Protein AF-A0A7Y5FTF5-F1 (afdb_monomer)

Sequence (244 aa):
MMNSTPVPLTRNENLDSLIDLDADGFPDVAELQDEQDRRNFRRWFVSIAESQLYKEDPAWRTDDHDCAGLIRFAYREALKKHDTDWLRRKPFLLDAAIPDVRKYNYPKVPLLKTKIFRTREGQFRETDLADTTFAVTAMAAKMRSYNTVFLGKTLENVQPGDLLFYLNAGDVNMPQHSMIFLGDQRRPASYEDAVIYHTGPREAEPGVLKKVRLLDLLQHPDDRWHPAPENQYFLGFYRWKILD

Mean predicted aligned error: 5.89 Å

Nearest PDB structures (foldseek):
  7bk8-assembly1_A  TM=8.631E-01  e=2.011E-12  Pseudomonas aeruginosa PAO1
  9g6k-assembly1_Lp  TM=3.197E-01  e=1.300E-01  Toxoplasma gondii
  6sj6-assembly1_S  TM=3.689E-01  e=6.271E-01  Staphylococcus aureus subsp. aureus NCTC 8325
  2eko-assembly1_A  TM=3.396E-01  e=8.897E-01  Homo sapiens
  3ja1-assembly1_LR  TM=3.412E-01  e=2.133E+00  Escherichia coli

Radius of gyration: 18.79 Å; Cα contacts (8 Å, |Δi|>4): 455; chains: 1; bounding box: 50×49×51 Å

Foldseek 3Di:
DDDDDPDPDDPVVVVLQQDDPVWLADRLLLFQPDPLLLVLLLVQLLQQLVLVQVPNQPPQDLVLLFFCSSVLVSNQRSQADLDPVNVVSRVSGPDSPRDHRDSHGPCPRRLCRQQSFAQDDTGGDPVCSVDVRTHNDDAPVSCQPRFWDAPALDQQPDDFQKKWKFQPCVDPVRRMGMWTWNDDRVDGDDQQTKIWTWNDDDDPRRTDIDIDGLVVQCVDPPNSSNSGNPRPRTPHIIGGPSSD

pLDDT: mean 90.45, std 13.34, range [36.06, 98.75]

Secondary structure (DSSP, 8-state):
----PPPPPPHHHHHHTT--SS-SSS-GGGS--SHHHHHHHHHHHHHHHHHTTTS--TTS-GGG-SHHHHHHHHHHHHTS---HHHHHT-TT-S-S-PPPPSS--TT-BTTTBT--EE-S-S---GGGGTSSSEES---HHHHHHHTEEEEESSSTT--TT-EEEEE-TT-SS--EEEEEE---TTS---TTSEEEEE---BTTB---EEEEEHHHHHT-SSGGG---TT-SSEEEEEEEGGG-

Solvent-accessible surface area (backbone atoms only — not comparable to full-atom values): 13525 Å² total; per-residue (Å²): 134,86,82,81,72,82,79,76,80,53,81,64,67,60,56,68,49,61,38,38,90,83,52,72,37,53,34,56,65,58,32,36,79,48,70,66,32,35,52,27,32,32,52,36,25,37,31,53,46,60,20,38,77,80,52,72,54,88,82,57,51,75,94,39,47,36,25,37,21,56,54,56,46,17,55,52,58,28,32,28,75,78,46,75,75,51,49,70,75,43,87,57,56,75,64,85,83,69,60,65,38,73,95,50,38,51,62,57,34,54,93,43,33,61,28,78,27,36,64,56,85,62,58,51,51,81,67,40,74,77,50,75,40,36,25,76,64,61,52,43,63,33,36,59,71,38,41,31,45,82,63,45,45,61,53,89,78,52,52,40,50,24,31,38,38,28,60,28,87,91,32,90,91,51,47,37,44,36,34,37,31,55,42,57,90,90,52,83,52,56,53,83,29,33,34,40,34,34,73,21,58,50,98,95,41,71,49,51,76,46,76,48,35,45,49,57,33,58,64,38,93,58,61,64,59,18,78,38,72,87,31,83,29,29,72,24,34,31,36,54,49,50,60,93

Structure (mmCIF, N/CA/C/O backbone):
data_AF-A0A7Y5FTF5-F1
#
_entry.id   AF-A0A7Y5FTF5-F1
#
loop_
_atom_site.group_PDB
_atom_site.id
_atom_site.type_symbol
_atom_site.label_atom_id
_atom_site.label_alt_id
_atom_site.label_comp_id
_atom_site.label_asym_id
_atom_site.label_entity_id
_atom_site.label_seq_id
_atom_site.pdbx_PDB_ins_code
_atom_site.Cartn_x
_atom_site.Cartn_y
_atom_site.Cartn_z
_atom_site.occupancy
_atom_site.B_iso_or_equiv
_atom_site.auth_seq_id
_atom_site.auth_comp_id
_atom_site.auth_asym_id
_atom_site.auth_atom_id
_atom_site.pdbx_PDB_model_num
ATOM 1 N N . MET A 1 1 ? -25.541 27.950 30.775 1.00 40.88 1 MET A N 1
ATOM 2 C CA . MET 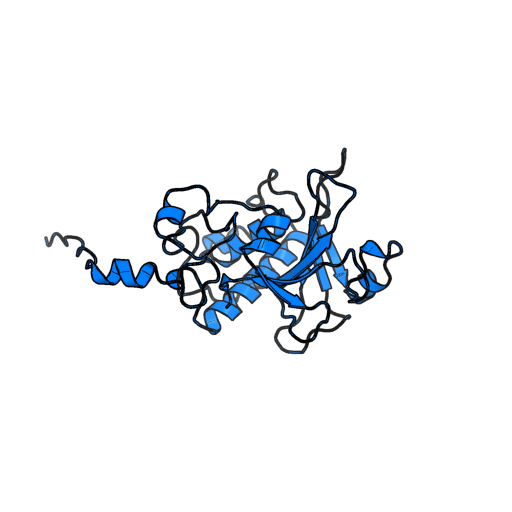A 1 1 ? -24.506 27.425 29.862 1.00 40.88 1 MET A CA 1
ATOM 3 C C . MET A 1 1 ? -24.274 25.976 30.249 1.00 40.88 1 MET A C 1
ATOM 5 O O . MET A 1 1 ? -23.899 25.726 31.386 1.00 40.88 1 MET A O 1
ATOM 9 N N . MET A 1 2 ? -24.658 25.039 29.383 1.00 36.06 2 MET A N 1
ATOM 10 C CA . MET A 1 2 ? -24.565 23.602 29.649 1.00 36.06 2 MET A CA 1
ATOM 11 C C . MET A 1 2 ? -23.113 23.154 29.475 1.00 36.06 2 MET A C 1
ATOM 13 O O . MET A 1 2 ? -22.580 23.222 28.372 1.00 36.06 2 MET A O 1
ATOM 17 N N . ASN A 1 3 ? -22.490 22.702 30.561 1.00 38.03 3 ASN A N 1
ATOM 18 C CA . ASN A 1 3 ? -21.271 21.905 30.495 1.00 38.03 3 ASN A CA 1
ATOM 19 C C . ASN A 1 3 ? -21.672 20.486 30.089 1.00 38.03 3 ASN A C 1
ATOM 21 O O . ASN A 1 3 ? -22.206 19.733 30.900 1.00 38.03 3 ASN A O 1
ATOM 25 N N . SER A 1 4 ? -21.436 20.131 28.832 1.00 41.09 4 SER A N 1
ATOM 26 C CA . SER A 1 4 ? -21.495 18.749 28.366 1.00 41.09 4 SER A CA 1
ATOM 27 C C . SER A 1 4 ? -20.267 18.001 28.882 1.00 41.09 4 SER A C 1
ATOM 29 O O . SER A 1 4 ? -19.169 18.131 28.341 1.00 41.09 4 SER A O 1
ATOM 31 N N . THR A 1 5 ? -20.449 17.244 29.960 1.00 42.12 5 THR A N 1
ATOM 32 C CA . THR A 1 5 ? -19.521 16.201 30.399 1.00 42.12 5 THR A CA 1
ATOM 33 C C . THR A 1 5 ? -19.372 15.155 29.285 1.00 42.12 5 THR A C 1
ATOM 35 O O . THR A 1 5 ? -20.382 14.749 28.706 1.00 42.12 5 THR A O 1
ATOM 38 N N . PRO A 1 6 ? -18.149 14.691 28.966 1.00 45.41 6 PRO A N 1
ATOM 39 C CA . PRO A 1 6 ? -17.985 13.553 28.075 1.00 45.41 6 PRO A CA 1
ATOM 40 C C . PRO A 1 6 ? -18.624 12.325 28.727 1.00 45.41 6 PRO A C 1
ATOM 42 O O . PRO A 1 6 ? -18.307 11.990 29.869 1.00 45.41 6 PRO A O 1
ATOM 45 N N . VAL A 1 7 ? -19.536 11.673 28.007 1.00 44.47 7 VAL A N 1
ATOM 46 C CA . VAL A 1 7 ? -20.091 10.378 28.406 1.00 44.47 7 VAL A CA 1
ATOM 47 C C . VAL A 1 7 ? -18.930 9.376 28.447 1.00 44.47 7 VAL A C 1
ATOM 49 O O . VAL A 1 7 ? -18.246 9.223 27.432 1.00 44.47 7 VAL A O 1
ATOM 52 N N . PRO A 1 8 ? -18.650 8.720 29.588 1.00 45.12 8 PRO A N 1
ATOM 53 C CA . PRO A 1 8 ? -17.669 7.647 29.630 1.00 45.12 8 PRO A CA 1
ATOM 54 C C . PRO A 1 8 ? -18.183 6.501 28.758 1.00 45.12 8 PRO A C 1
ATOM 56 O O . PRO A 1 8 ? -19.284 6.005 28.997 1.00 45.12 8 PRO A O 1
ATOM 59 N N . LEU A 1 9 ? -17.396 6.095 27.759 1.00 43.88 9 LEU A N 1
ATOM 60 C CA . LEU A 1 9 ? -17.654 4.873 26.996 1.00 43.88 9 LEU A CA 1
ATOM 61 C C . LEU A 1 9 ? -17.780 3.708 27.985 1.00 43.88 9 LEU A C 1
ATOM 63 O O . LEU A 1 9 ? -16.974 3.566 28.912 1.00 43.88 9 LEU A O 1
ATOM 67 N N . THR A 1 10 ? -18.842 2.926 27.846 1.00 41.97 10 THR A N 1
ATOM 68 C CA . THR A 1 10 ? -19.161 1.862 28.800 1.00 41.97 10 THR A CA 1
ATOM 69 C C . THR A 1 10 ? -18.162 0.712 28.658 1.00 41.97 10 THR A C 1
ATOM 71 O O . THR A 1 10 ? -17.645 0.441 27.579 1.00 41.97 10 THR A O 1
ATOM 74 N N . ARG A 1 11 ? -17.869 0.003 29.756 1.00 45.69 11 ARG A N 1
ATOM 75 C CA . ARG A 1 11 ? -16.854 -1.072 29.819 1.00 45.69 11 ARG A CA 1
ATOM 76 C C . ARG A 1 11 ? -17.036 -2.181 28.761 1.00 45.69 11 ARG A C 1
ATOM 78 O O . ARG A 1 11 ? -16.056 -2.841 28.435 1.00 45.69 11 ARG A O 1
ATOM 85 N N . ASN A 1 12 ? -18.246 -2.352 28.221 1.00 49.22 12 ASN A N 1
ATOM 86 C CA . ASN A 1 12 ? -18.552 -3.311 27.154 1.00 49.22 12 ASN A CA 1
ATOM 87 C C . ASN A 1 12 ? -18.096 -2.838 25.764 1.00 49.22 12 ASN A C 1
ATOM 89 O O . ASN A 1 12 ? -17.557 -3.643 25.016 1.00 49.22 12 ASN A O 1
ATOM 93 N N . GLU A 1 13 ? -18.197 -1.541 25.449 1.00 49.62 13 GLU A N 1
ATOM 94 C CA . GLU A 1 13 ? -17.715 -0.983 24.168 1.00 49.62 13 GLU A CA 1
ATOM 95 C C . GLU A 1 13 ? -16.190 -1.120 24.021 1.00 49.62 13 GLU A C 1
ATOM 97 O O . GLU A 1 13 ? -15.660 -1.165 22.914 1.00 49.62 13 GLU A O 1
ATOM 102 N N . ASN A 1 14 ? -15.477 -1.216 25.148 1.00 58.41 14 ASN A N 1
ATOM 103 C CA . ASN A 1 14 ? -14.030 -1.402 25.175 1.00 58.41 14 ASN A CA 1
ATOM 104 C C . ASN A 1 14 ? -13.621 -2.859 24.881 1.00 58.41 14 ASN A C 1
ATOM 106 O O . ASN A 1 14 ? -12.589 -3.065 24.251 1.00 58.41 14 ASN A O 1
ATOM 110 N N . LEU A 1 15 ? -14.412 -3.865 25.290 1.00 60.28 15 LEU A N 1
ATOM 111 C CA . LEU A 1 15 ? -14.088 -5.275 25.022 1.00 60.28 15 LEU A CA 1
ATOM 112 C C . LEU A 1 15 ? -14.350 -5.661 23.565 1.00 60.28 15 LEU A C 1
ATOM 114 O O . LEU A 1 15 ? -13.501 -6.317 22.968 1.00 60.28 15 LEU A O 1
ATOM 118 N N . ASP A 1 16 ? -15.464 -5.208 22.984 1.00 71.62 16 ASP A N 1
ATOM 119 C CA . ASP A 1 16 ? -15.793 -5.500 21.581 1.00 71.62 16 ASP A CA 1
ATOM 120 C C . ASP A 1 16 ? -14.754 -4.900 20.621 1.00 71.62 16 ASP A C 1
ATOM 122 O O . ASP A 1 16 ? -14.517 -5.420 19.535 1.00 71.62 16 ASP A O 1
ATOM 126 N N . SER A 1 17 ? -14.073 -3.830 21.045 1.00 79.69 17 SER A N 1
ATOM 127 C CA . SER A 1 17 ? -12.997 -3.228 20.260 1.00 79.69 17 SER A CA 1
ATOM 128 C C . SER A 1 17 ? -11.719 -4.069 20.195 1.00 79.69 17 SER A C 1
ATOM 130 O O . SER A 1 17 ? -10.916 -3.869 19.291 1.00 79.69 17 SER A O 1
ATOM 132 N N . LEU A 1 18 ? -11.523 -5.007 21.126 1.00 89.62 18 LEU A N 1
ATOM 133 C CA . LEU A 1 18 ? -10.325 -5.850 21.203 1.00 89.62 18 LEU A CA 1
ATOM 134 C C . LEU A 1 18 ? -10.464 -7.172 20.433 1.00 89.62 18 LEU A C 1
ATOM 136 O O . LEU A 1 18 ? -9.579 -8.020 20.531 1.00 89.62 18 LEU A O 1
ATOM 140 N N . ILE A 1 19 ? -11.576 -7.369 19.727 1.00 93.06 19 ILE A N 1
ATOM 141 C CA . ILE A 1 19 ? -11.853 -8.591 18.976 1.00 93.06 19 ILE A CA 1
ATOM 142 C C . ILE A 1 19 ? -10.959 -8.662 17.726 1.00 93.06 19 ILE A C 1
ATOM 144 O O . ILE A 1 19 ? -10.773 -7.657 17.048 1.00 93.06 19 ILE A O 1
ATOM 148 N N . ASP A 1 20 ? -10.439 -9.862 17.468 1.00 94.00 20 ASP A N 1
ATOM 149 C CA . ASP A 1 20 ? -9.717 -10.318 16.270 1.00 94.00 20 ASP A CA 1
ATOM 150 C C . ASP A 1 20 ? -10.381 -11.650 15.873 1.00 94.00 20 ASP A C 1
ATOM 152 O O . ASP A 1 20 ? -10.072 -12.702 16.448 1.00 94.00 20 ASP A O 1
ATOM 156 N N . LEU A 1 21 ? -11.441 -11.582 15.055 1.00 92.88 21 LEU A N 1
ATOM 157 C CA . LEU A 1 21 ? -12.323 -12.730 14.787 1.00 92.88 21 LEU A CA 1
ATOM 158 C C . LEU A 1 21 ? -11.661 -13.790 13.908 1.00 92.88 21 LEU A C 1
ATOM 160 O O . LEU A 1 21 ? -11.937 -14.983 14.078 1.00 92.88 21 LEU A O 1
ATOM 164 N N . ASP A 1 22 ? -10.837 -13.368 12.957 1.00 93.44 22 ASP A N 1
ATOM 165 C CA . ASP A 1 22 ? -10.175 -14.244 11.993 1.00 93.44 22 ASP A CA 1
ATOM 166 C C . ASP A 1 22 ? -8.751 -14.642 12.418 1.00 93.44 22 ASP A C 1
ATOM 168 O O . ASP A 1 22 ? -8.114 -15.471 11.757 1.00 93.44 22 ASP A O 1
ATOM 172 N N . ALA A 1 23 ? -8.311 -14.162 13.587 1.00 94.69 23 ALA A N 1
ATOM 173 C CA . ALA A 1 23 ? -7.031 -14.467 14.206 1.00 94.69 23 ALA A CA 1
ATOM 174 C C . ALA A 1 23 ? -5.829 -14.017 13.360 1.00 94.69 23 ALA A C 1
ATOM 176 O O . ALA A 1 23 ? -4.750 -14.627 13.434 1.00 94.69 23 ALA A O 1
ATOM 177 N N . ASP A 1 24 ? -5.993 -12.965 12.561 1.00 94.19 24 ASP A N 1
ATOM 178 C CA . ASP A 1 24 ? -4.963 -12.484 11.655 1.00 94.19 24 ASP A CA 1
ATOM 179 C C . ASP A 1 24 ? -3.914 -11.589 12.354 1.00 94.19 24 ASP A C 1
ATOM 181 O O . ASP A 1 24 ? -2.836 -11.326 11.802 1.00 94.19 24 ASP A O 1
ATOM 185 N N . GLY A 1 25 ? -4.162 -11.183 13.601 1.00 96.19 25 GLY A N 1
ATOM 186 C CA . GLY A 1 25 ? -3.264 -10.337 14.378 1.00 96.19 25 GLY A CA 1
ATOM 187 C C . GLY A 1 25 ? -3.598 -8.845 14.354 1.00 96.19 25 GLY A C 1
ATOM 188 O O . GLY A 1 25 ? -2.845 -8.067 14.961 1.00 96.19 25 GLY A O 1
ATOM 189 N N . PHE A 1 26 ? -4.679 -8.428 13.701 1.00 96.56 26 PHE A N 1
ATOM 190 C CA . PHE A 1 26 ? -5.264 -7.097 13.792 1.00 96.56 26 PHE A CA 1
ATOM 191 C C . PHE A 1 26 ? -6.588 -7.151 14.560 1.00 96.56 26 PHE A C 1
ATOM 193 O O . PHE A 1 26 ? -7.320 -8.125 14.487 1.00 96.56 26 PHE A O 1
ATOM 200 N N . PRO A 1 27 ? -6.913 -6.113 15.347 1.00 95.69 27 PRO A N 1
ATOM 201 C CA . PRO A 1 27 ? -8.258 -6.007 15.880 1.00 95.69 27 PRO A CA 1
ATOM 202 C C . PRO A 1 27 ? -9.218 -5.580 14.758 1.00 95.69 27 PRO A C 1
ATOM 204 O O . PRO A 1 27 ? -8.946 -4.582 14.086 1.00 95.69 27 PRO A O 1
ATOM 207 N N . ASP A 1 28 ? -10.377 -6.227 14.626 1.00 95.19 28 ASP A N 1
ATOM 208 C CA . ASP A 1 28 ? -11.389 -5.988 13.577 1.00 95.19 28 ASP A CA 1
ATOM 209 C C . ASP A 1 28 ? -11.806 -4.503 13.467 1.00 95.19 28 ASP A C 1
ATOM 211 O O . ASP A 1 28 ? -12.179 -3.968 12.413 1.00 95.19 28 ASP A O 1
ATOM 215 N N . VAL A 1 29 ? -11.763 -3.764 14.582 1.00 95.31 29 VAL A N 1
ATOM 216 C CA . VAL A 1 29 ? -12.065 -2.321 14.598 1.00 95.31 29 VAL A CA 1
ATOM 217 C C . VAL A 1 29 ? -11.046 -1.486 13.820 1.00 95.31 29 VAL A C 1
ATOM 219 O O . VAL A 1 29 ? -11.382 -0.383 13.383 1.00 95.31 29 VAL A O 1
ATOM 222 N N . ALA A 1 30 ? -9.829 -1.990 13.624 1.00 95.94 30 ALA A N 1
ATOM 223 C CA . ALA A 1 30 ? -8.790 -1.374 12.811 1.00 95.94 30 ALA A CA 1
ATOM 224 C C . ALA A 1 30 ? -8.867 -1.781 11.330 1.00 95.94 30 ALA A C 1
ATOM 226 O O . ALA A 1 30 ? -8.180 -1.170 10.519 1.00 95.94 30 ALA A O 1
ATOM 227 N N . GLU A 1 31 ? -9.714 -2.727 10.939 1.00 97.00 31 GLU A N 1
ATOM 228 C CA . GLU A 1 31 ? -9.854 -3.173 9.547 1.00 97.00 31 GLU A CA 1
ATOM 229 C C . GLU A 1 31 ? -10.994 -2.458 8.826 1.00 97.00 31 GLU A C 1
ATOM 231 O O . GLU A 1 31 ? -11.905 -1.909 9.450 1.00 97.00 31 GLU A O 1
ATOM 236 N N . LEU A 1 32 ? -10.984 -2.440 7.496 1.00 97.38 32 LEU A N 1
ATOM 237 C CA . LEU A 1 32 ? -12.048 -1.833 6.702 1.00 97.38 32 LEU A CA 1
ATOM 238 C C . LEU A 1 32 ? -13.098 -2.884 6.360 1.00 97.38 32 LEU A C 1
ATOM 240 O O . LEU A 1 32 ? -13.056 -3.456 5.290 1.00 97.38 32 LEU A O 1
ATOM 244 N N . GLN A 1 33 ? -14.069 -3.115 7.239 1.00 93.31 33 GLN A N 1
ATOM 245 C CA . GLN A 1 33 ? -15.110 -4.142 7.038 1.00 93.31 33 GLN A CA 1
ATOM 246 C C . GLN A 1 33 ? -16.156 -3.775 5.969 1.00 93.31 33 GLN A C 1
ATOM 248 O O . GLN A 1 33 ? -16.857 -4.636 5.444 1.00 93.31 33 GLN A O 1
ATOM 253 N N . ASP A 1 34 ? -16.298 -2.485 5.658 1.00 96.38 34 ASP A N 1
ATOM 254 C CA . ASP A 1 34 ? -17.208 -2.019 4.617 1.00 96.38 34 ASP A CA 1
ATOM 255 C C . ASP A 1 34 ? -16.525 -2.063 3.245 1.00 96.38 34 ASP A C 1
ATOM 257 O O . ASP A 1 34 ? -15.456 -1.498 3.018 1.00 96.38 34 ASP A O 1
ATOM 261 N N . GLU A 1 35 ? -17.194 -2.707 2.300 1.00 96.44 35 GLU A N 1
ATOM 262 C CA . GLU A 1 35 ? -16.681 -2.943 0.956 1.00 96.44 35 GLU A CA 1
ATOM 263 C C . GLU A 1 35 ? -16.467 -1.639 0.150 1.00 96.44 35 GLU A C 1
ATOM 265 O O . GLU A 1 35 ? -15.576 -1.557 -0.697 1.00 96.44 35 GLU A O 1
ATOM 270 N N . GLN A 1 36 ? -17.217 -0.565 0.428 1.00 97.38 36 GLN A N 1
ATOM 271 C CA . GLN A 1 36 ? -16.943 0.739 -0.186 1.00 97.38 36 GLN A CA 1
ATOM 272 C C . GLN A 1 36 ? -15.666 1.369 0.383 1.00 97.38 36 GLN A C 1
ATOM 274 O O . GLN A 1 36 ? -14.891 1.941 -0.386 1.00 97.38 36 GLN A O 1
ATOM 279 N N . ASP A 1 37 ? -15.418 1.246 1.686 1.00 98.12 37 ASP A N 1
ATOM 280 C CA . ASP A 1 37 ? -14.181 1.711 2.316 1.00 98.12 37 ASP A CA 1
ATOM 281 C C . ASP A 1 37 ? -12.961 0.935 1.793 1.00 98.12 37 ASP A C 1
ATOM 283 O O . ASP A 1 37 ? -11.960 1.564 1.441 1.00 98.12 37 ASP A O 1
ATOM 287 N N . ARG A 1 38 ? -13.061 -0.394 1.623 1.00 98.25 38 ARG A N 1
ATOM 288 C CA . ARG A 1 38 ? -12.014 -1.218 0.979 1.00 98.25 38 ARG A CA 1
ATOM 289 C C . ARG A 1 38 ? -11.679 -0.705 -0.421 1.00 98.25 38 ARG A C 1
ATOM 291 O O . ARG A 1 38 ? -10.510 -0.488 -0.753 1.00 98.25 38 ARG A O 1
ATOM 298 N N . ARG A 1 39 ? -12.702 -0.451 -1.246 1.00 97.25 39 ARG A N 1
ATOM 299 C CA . ARG A 1 39 ? -12.518 0.109 -2.596 1.00 97.25 39 ARG A CA 1
ATOM 300 C C . ARG A 1 39 ? -11.908 1.506 -2.580 1.00 97.25 39 ARG A C 1
ATOM 302 O O . ARG A 1 39 ? -11.019 1.782 -3.386 1.00 97.25 39 ARG A O 1
ATOM 309 N N . ASN A 1 40 ? -12.370 2.383 -1.691 1.00 98.00 40 ASN A N 1
ATOM 310 C CA . ASN A 1 40 ? -11.847 3.743 -1.565 1.00 98.00 40 ASN A CA 1
ATOM 311 C C . ASN A 1 40 ? -10.372 3.723 -1.158 1.00 98.00 40 ASN A C 1
ATOM 313 O O . ASN A 1 40 ? -9.565 4.398 -1.795 1.00 98.00 40 ASN A O 1
ATOM 317 N N . PHE A 1 41 ? -10.003 2.887 -0.181 1.00 98.56 41 PHE A N 1
ATOM 318 C CA . PHE A 1 41 ? -8.611 2.689 0.212 1.00 98.56 41 PHE A CA 1
ATOM 319 C C . PHE A 1 41 ? -7.756 2.239 -0.972 1.00 98.56 41 PHE A C 1
ATOM 321 O O . PHE A 1 41 ? -6.737 2.863 -1.248 1.00 98.56 41 PHE A O 1
ATOM 328 N N . ARG A 1 42 ? -8.175 1.206 -1.719 1.00 98.44 42 ARG A N 1
ATOM 329 C CA . ARG A 1 42 ? -7.416 0.710 -2.882 1.00 98.44 42 ARG A CA 1
ATOM 330 C C . ARG A 1 42 ? -7.204 1.788 -3.938 1.00 98.44 42 ARG A C 1
ATOM 332 O O . ARG A 1 42 ? -6.089 1.950 -4.431 1.00 98.44 42 ARG A O 1
ATOM 339 N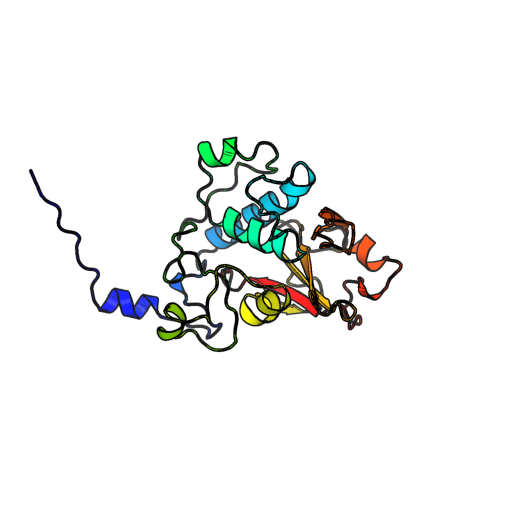 N . ARG A 1 43 ? -8.263 2.530 -4.278 1.00 97.81 43 ARG A N 1
ATOM 340 C CA . ARG A 1 43 ? -8.197 3.624 -5.257 1.00 97.81 4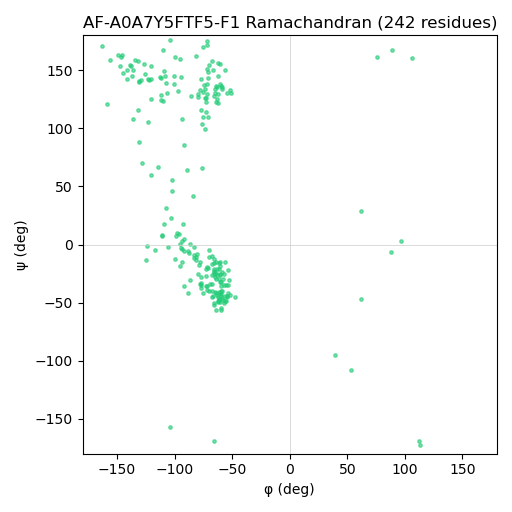3 ARG A CA 1
ATOM 341 C C . ARG A 1 43 ? -7.235 4.713 -4.800 1.00 97.81 43 ARG A C 1
ATOM 343 O O . ARG A 1 43 ? -6.389 5.127 -5.588 1.00 97.81 43 ARG A O 1
ATOM 350 N N . TRP A 1 44 ? -7.335 5.139 -3.541 1.00 98.25 44 TRP A N 1
ATOM 351 C CA . TRP A 1 44 ? -6.427 6.134 -2.982 1.00 98.25 44 TRP A CA 1
ATOM 352 C C . TRP A 1 44 ? -4.986 5.635 -2.962 1.00 98.25 44 TRP A C 1
ATOM 354 O O . TRP A 1 44 ? -4.096 6.325 -3.448 1.00 98.25 44 TRP A O 1
ATOM 364 N N . PHE A 1 45 ? -4.763 4.418 -2.470 1.00 98.50 45 PHE A N 1
ATOM 365 C CA . PHE A 1 45 ? -3.449 3.792 -2.371 1.00 98.50 45 PHE A CA 1
ATOM 366 C C . PHE A 1 45 ? -2.732 3.744 -3.727 1.00 98.50 45 PHE A C 1
ATOM 368 O O . PHE A 1 45 ? -1.592 4.191 -3.838 1.00 98.50 45 PHE A O 1
ATOM 375 N N . VAL A 1 46 ? -3.425 3.281 -4.771 1.00 98.00 46 VAL A N 1
ATOM 376 C CA . VAL A 1 46 ? -2.914 3.218 -6.148 1.00 98.00 46 VAL A CA 1
ATOM 377 C C . VAL A 1 46 ? -2.680 4.619 -6.722 1.00 98.00 46 VAL A C 1
ATOM 379 O O . VAL A 1 46 ? -1.581 4.900 -7.196 1.00 98.00 46 VAL A O 1
ATOM 382 N N . SER A 1 47 ? -3.674 5.513 -6.630 1.00 97.31 47 SER A N 1
ATOM 383 C CA . SER A 1 47 ? -3.590 6.887 -7.155 1.00 97.31 47 SER A CA 1
ATOM 384 C C . SER A 1 47 ? -2.417 7.653 -6.537 1.00 97.31 47 SER A C 1
ATOM 386 O O . SER A 1 47 ? -1.606 8.242 -7.250 1.00 97.31 47 SER A O 1
ATOM 388 N N . ILE A 1 48 ? -2.267 7.594 -5.211 1.00 97.12 48 ILE A N 1
ATOM 389 C CA . ILE A 1 48 ? -1.202 8.284 -4.474 1.00 97.12 48 ILE A CA 1
ATOM 390 C C . ILE A 1 48 ? 0.171 7.714 -4.820 1.00 97.12 48 ILE A C 1
ATOM 392 O O . ILE A 1 48 ? 1.093 8.499 -5.047 1.00 97.12 48 ILE A O 1
ATOM 396 N N . ALA A 1 49 ? 0.310 6.385 -4.874 1.00 96.75 49 ALA A N 1
ATOM 397 C CA . ALA A 1 49 ? 1.568 5.742 -5.238 1.00 96.75 49 ALA A CA 1
ATOM 398 C C . ALA A 1 49 ? 2.006 6.139 -6.653 1.00 96.75 49 ALA A C 1
ATOM 400 O O . ALA A 1 49 ? 3.135 6.583 -6.848 1.00 96.75 49 ALA A O 1
ATOM 401 N N . GLU A 1 50 ? 1.106 6.040 -7.632 1.00 96.69 50 GLU A N 1
ATOM 402 C CA . GLU A 1 50 ? 1.420 6.354 -9.025 1.00 96.69 50 GLU A CA 1
ATOM 403 C C . GLU A 1 50 ? 1.709 7.845 -9.245 1.00 96.69 50 GLU A C 1
ATOM 405 O O . GLU A 1 50 ? 2.610 8.196 -10.008 1.00 96.69 50 GLU A O 1
ATOM 410 N N . SER A 1 51 ? 1.030 8.727 -8.505 1.00 96.06 51 SER A N 1
ATOM 411 C CA . SER A 1 51 ? 1.258 10.177 -8.566 1.00 96.06 51 SER A CA 1
ATOM 412 C C . SER A 1 51 ? 2.703 10.577 -8.226 1.00 96.06 51 SER A C 1
ATOM 414 O O . SER A 1 51 ? 3.180 11.614 -8.691 1.00 96.06 51 SER A O 1
ATOM 416 N N . GLN A 1 52 ? 3.433 9.740 -7.475 1.00 93.69 52 GLN A N 1
ATOM 417 C CA . GLN A 1 52 ? 4.828 10.013 -7.119 1.00 93.69 52 GLN A CA 1
ATOM 418 C C . GLN A 1 52 ? 5.772 10.005 -8.333 1.00 93.69 52 GLN A C 1
ATOM 420 O O . GLN A 1 52 ? 6.820 10.641 -8.280 1.00 93.69 52 GLN A O 1
ATOM 425 N N . LEU A 1 53 ? 5.398 9.362 -9.451 1.00 92.88 53 LEU A N 1
ATOM 426 C CA . LEU A 1 53 ? 6.190 9.373 -10.693 1.00 92.88 53 LEU A CA 1
ATOM 427 C C . LEU A 1 53 ? 6.312 10.766 -11.314 1.00 92.88 53 LEU A C 1
ATOM 429 O O . LEU A 1 53 ? 7.281 11.047 -12.016 1.00 92.88 53 LEU A O 1
ATOM 433 N N . TYR A 1 54 ? 5.308 11.617 -11.108 1.00 90.94 54 TYR A N 1
ATOM 434 C CA . TYR A 1 54 ? 5.253 12.943 -11.720 1.00 90.94 54 TYR A CA 1
ATOM 435 C C . TYR A 1 54 ? 5.964 13.976 -10.858 1.00 90.94 54 TYR A C 1
ATOM 437 O O . TYR A 1 54 ? 6.680 14.838 -11.367 1.00 90.94 54 TYR A O 1
ATOM 445 N N . LYS A 1 55 ? 5.752 13.888 -9.544 1.00 89.44 55 LYS A N 1
ATOM 446 C CA . LYS A 1 55 ? 6.472 14.673 -8.553 1.00 89.44 55 LYS A CA 1
ATOM 447 C C . LYS A 1 55 ? 6.385 13.984 -7.204 1.00 89.44 55 LYS A C 1
ATOM 449 O O . LYS A 1 55 ? 5.289 13.831 -6.667 1.00 89.44 55 LYS A O 1
ATOM 454 N N . GLU A 1 56 ? 7.544 13.648 -6.651 1.00 87.75 56 GLU A N 1
ATOM 455 C CA . GLU A 1 56 ? 7.629 13.130 -5.292 1.00 87.75 56 GLU A CA 1
ATOM 456 C C . GLU A 1 56 ? 7.057 14.137 -4.298 1.00 87.75 56 GLU A C 1
ATOM 458 O O . GLU A 1 56 ? 7.315 15.349 -4.343 1.00 87.75 56 GLU A O 1
ATOM 463 N N . ASP A 1 57 ? 6.241 13.613 -3.398 1.00 87.62 57 ASP A N 1
ATOM 464 C CA . ASP A 1 57 ? 5.621 14.391 -2.357 1.00 87.62 57 ASP A CA 1
ATOM 465 C C . ASP A 1 57 ? 6.647 14.804 -1.300 1.00 87.62 57 ASP A C 1
ATOM 467 O O . ASP A 1 57 ? 7.298 13.935 -0.724 1.00 87.62 57 ASP A O 1
ATOM 471 N N . PRO A 1 58 ? 6.741 16.092 -0.926 1.00 85.62 58 PRO A N 1
ATOM 472 C CA . PRO A 1 58 ? 7.639 16.514 0.147 1.00 85.62 58 PRO A CA 1
ATOM 473 C C . PRO A 1 58 ? 7.330 15.874 1.511 1.00 85.62 58 PRO A C 1
ATOM 475 O O . PRO A 1 58 ? 8.163 15.923 2.413 1.00 85.62 58 PRO A O 1
ATOM 478 N N . ALA A 1 59 ? 6.123 15.324 1.705 1.00 84.19 59 ALA A N 1
ATOM 479 C CA . ALA A 1 59 ? 5.769 14.584 2.912 1.00 84.19 59 ALA A CA 1
ATOM 480 C C . ALA A 1 59 ? 6.256 13.125 2.896 1.00 84.19 59 ALA A C 1
ATOM 482 O O . ALA A 1 59 ? 6.231 12.474 3.947 1.00 84.19 59 ALA A O 1
ATOM 483 N N . TRP A 1 60 ? 6.689 12.599 1.746 1.00 82.69 60 TRP A N 1
ATOM 484 C CA . TRP A 1 60 ? 7.405 11.334 1.702 1.00 82.69 60 TRP A CA 1
ATOM 485 C C . TRP A 1 60 ? 8.794 11.563 2.297 1.00 82.69 60 TRP A C 1
ATOM 487 O O . TRP A 1 60 ? 9.620 12.305 1.775 1.00 82.69 60 TRP A O 1
ATOM 497 N N . ARG A 1 61 ? 9.010 11.004 3.491 1.00 72.69 61 ARG A N 1
ATOM 498 C CA . ARG A 1 61 ? 10.255 11.193 4.232 1.00 72.69 61 ARG A CA 1
ATOM 499 C C . ARG A 1 61 ? 11.418 10.599 3.448 1.00 72.69 61 ARG A C 1
ATOM 501 O O . ARG A 1 61 ? 11.349 9.441 3.055 1.00 72.69 61 ARG A O 1
ATOM 508 N N . THR A 1 62 ? 12.524 11.330 3.382 1.00 67.62 62 THR A N 1
ATOM 509 C CA . THR A 1 62 ? 13.783 10.856 2.787 1.00 67.62 62 THR A CA 1
ATOM 510 C C . THR A 1 62 ? 14.302 9.577 3.447 1.00 67.62 62 THR A C 1
ATOM 512 O O . THR A 1 62 ? 14.809 8.695 2.764 1.00 67.62 62 THR A O 1
ATOM 515 N N . ASP A 1 63 ? 14.105 9.425 4.764 1.00 67.31 63 ASP A N 1
ATOM 516 C CA . ASP A 1 63 ? 14.463 8.201 5.507 1.00 67.31 63 ASP A CA 1
ATOM 517 C C . ASP A 1 63 ? 13.618 6.978 5.091 1.00 67.31 63 ASP A C 1
ATOM 519 O O . ASP A 1 63 ? 13.964 5.841 5.400 1.00 67.31 63 ASP A O 1
ATOM 523 N N . ASP A 1 64 ? 12.495 7.214 4.405 1.00 72.88 64 ASP A N 1
ATOM 524 C CA . ASP A 1 64 ? 11.595 6.207 3.853 1.00 72.88 64 ASP A CA 1
ATOM 525 C C . ASP A 1 64 ? 11.792 6.070 2.328 1.00 72.88 64 ASP A C 1
ATOM 527 O O . ASP A 1 64 ? 10.881 5.614 1.654 1.00 72.88 64 ASP A O 1
ATOM 531 N N . HIS A 1 65 ? 12.934 6.440 1.737 1.00 71.19 65 HIS A N 1
ATOM 532 C CA . HIS A 1 65 ? 13.209 6.217 0.302 1.00 71.19 65 HIS A CA 1
ATOM 533 C C . HIS A 1 65 ? 13.748 4.802 0.017 1.00 71.19 65 HIS A C 1
ATOM 535 O O . HIS A 1 65 ? 14.659 4.599 -0.779 1.00 71.19 65 HIS A O 1
ATOM 541 N N . ASP A 1 66 ? 13.177 3.782 0.657 1.00 79.94 66 ASP A N 1
ATOM 542 C CA . ASP A 1 66 ? 13.418 2.375 0.324 1.00 79.94 66 ASP A CA 1
ATOM 543 C C . ASP A 1 66 ? 12.228 1.777 -0.453 1.00 79.94 66 ASP A C 1
ATOM 545 O O . ASP A 1 66 ? 11.209 2.433 -0.678 1.00 79.94 66 ASP A O 1
ATOM 549 N N . CYS A 1 67 ? 12.341 0.521 -0.897 1.00 81.38 67 CYS A N 1
ATOM 550 C CA . CYS A 1 67 ? 11.270 -0.134 -1.662 1.00 81.38 67 CYS A CA 1
ATOM 551 C C . CYS A 1 67 ? 9.934 -0.238 -0.895 1.00 81.38 67 CYS A C 1
ATOM 553 O O . CYS A 1 67 ? 8.865 -0.133 -1.497 1.00 81.38 67 CYS A O 1
ATOM 555 N N . ALA A 1 68 ? 9.978 -0.386 0.433 1.00 90.69 68 ALA A N 1
ATOM 556 C CA . ALA A 1 68 ? 8.795 -0.410 1.294 1.00 90.69 68 ALA A CA 1
ATOM 557 C C . ALA A 1 68 ? 8.317 1.008 1.650 1.00 90.69 68 ALA A C 1
ATOM 559 O O . ALA A 1 68 ? 7.238 1.202 2.199 1.00 90.69 68 ALA A O 1
ATOM 560 N N . GLY A 1 69 ? 9.128 2.014 1.364 1.00 92.50 69 GLY A N 1
ATOM 561 C CA . GLY A 1 69 ? 8.911 3.424 1.592 1.00 92.50 69 GLY A CA 1
ATOM 562 C C . GLY A 1 69 ? 7.691 3.982 0.895 1.00 92.50 69 GLY A C 1
ATOM 563 O O . GLY A 1 69 ? 6.785 4.500 1.548 1.00 92.50 69 GLY A O 1
ATOM 564 N N . LEU A 1 70 ? 7.641 3.775 -0.422 1.00 94.75 70 LEU A N 1
ATOM 565 C CA . LEU A 1 70 ? 6.502 4.144 -1.262 1.00 94.75 70 LEU A CA 1
ATOM 566 C C . LEU A 1 70 ? 5.207 3.525 -0.725 1.00 94.75 70 LEU A C 1
ATOM 568 O O . LEU A 1 70 ? 4.189 4.198 -0.595 1.00 94.75 70 LEU A O 1
ATOM 572 N N . ILE A 1 71 ? 5.275 2.245 -0.355 1.00 96.62 71 ILE A N 1
ATOM 573 C CA . ILE A 1 71 ? 4.156 1.478 0.193 1.00 96.62 71 ILE A CA 1
ATOM 574 C C . ILE A 1 71 ? 3.682 2.092 1.515 1.00 96.62 71 ILE A C 1
ATOM 576 O O . ILE A 1 71 ? 2.495 2.365 1.683 1.00 96.62 71 ILE A O 1
ATOM 580 N N . ARG A 1 72 ? 4.602 2.370 2.446 1.00 96.44 72 ARG A N 1
ATOM 581 C CA . ARG A 1 72 ? 4.293 3.015 3.733 1.00 96.44 72 ARG A CA 1
ATOM 582 C C . ARG A 1 72 ? 3.672 4.391 3.553 1.00 96.44 72 ARG A C 1
ATOM 584 O O . ARG A 1 72 ? 2.752 4.747 4.290 1.00 96.44 72 ARG A O 1
ATOM 591 N N . PHE A 1 73 ? 4.206 5.178 2.625 1.00 95.88 73 PHE A N 1
ATOM 592 C CA . PHE A 1 73 ? 3.706 6.507 2.314 1.00 95.88 73 PHE A CA 1
ATOM 593 C C . PHE A 1 73 ? 2.281 6.430 1.760 1.00 95.88 73 PHE A C 1
ATOM 595 O O . PHE A 1 73 ? 1.364 6.975 2.374 1.00 95.88 73 PHE A O 1
ATOM 602 N N . ALA A 1 74 ? 2.076 5.670 0.682 1.00 97.12 74 ALA A N 1
ATOM 603 C CA . ALA A 1 74 ? 0.775 5.520 0.044 1.00 97.12 74 ALA A CA 1
ATOM 604 C C . ALA A 1 74 ? -0.279 4.945 1.004 1.00 97.12 74 ALA A C 1
ATOM 606 O O . ALA A 1 74 ? -1.401 5.438 1.026 1.00 97.12 74 ALA A O 1
ATOM 607 N N . TYR A 1 75 ? 0.079 3.971 1.850 1.00 98.25 75 TYR A N 1
ATOM 608 C CA . TYR A 1 75 ? -0.839 3.377 2.832 1.00 98.25 75 TYR A CA 1
ATOM 609 C C . TYR A 1 75 ? -1.342 4.417 3.839 1.00 98.25 75 TYR A C 1
ATOM 611 O O . TYR A 1 75 ? -2.538 4.512 4.108 1.00 98.25 75 TYR A O 1
ATOM 619 N N . ARG A 1 76 ? -0.430 5.221 4.406 1.00 97.56 76 ARG A N 1
ATOM 620 C CA . ARG A 1 76 ? -0.797 6.250 5.390 1.00 97.56 76 ARG A CA 1
ATOM 621 C C . ARG A 1 76 ? -1.610 7.364 4.756 1.00 97.56 76 ARG A C 1
ATOM 623 O O . ARG A 1 76 ? -2.588 7.795 5.358 1.00 97.56 76 ARG A O 1
ATOM 630 N N . GLU A 1 77 ? -1.193 7.843 3.586 1.00 97.38 77 GLU A N 1
ATOM 631 C CA . GLU A 1 77 ? -1.907 8.908 2.888 1.00 97.38 77 GLU A CA 1
ATOM 632 C C . GLU A 1 77 ? -3.302 8.448 2.459 1.00 97.38 77 GLU A C 1
ATOM 63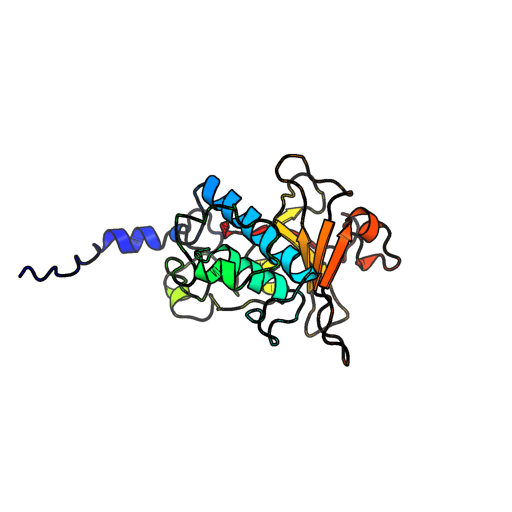4 O O . GLU A 1 77 ? -4.245 9.188 2.695 1.00 97.38 77 GLU A O 1
ATOM 639 N N . ALA A 1 78 ? -3.467 7.212 1.973 1.00 98.25 78 ALA A N 1
ATOM 640 C CA . ALA A 1 78 ? -4.769 6.678 1.563 1.00 98.25 78 ALA A CA 1
ATOM 641 C C . ALA A 1 78 ? -5.807 6.601 2.695 1.00 98.25 78 ALA A C 1
ATOM 643 O O . ALA A 1 78 ? -7.008 6.560 2.436 1.00 98.25 78 ALA A O 1
ATOM 644 N N . LEU A 1 79 ? -5.353 6.591 3.952 1.00 98.50 79 LEU A N 1
ATOM 645 C CA . LEU A 1 79 ? -6.211 6.620 5.135 1.00 98.50 79 LEU A CA 1
ATOM 646 C C . LEU A 1 79 ? -6.442 8.035 5.680 1.00 98.50 79 LEU A C 1
ATOM 648 O O . LEU A 1 79 ? -7.149 8.179 6.675 1.00 98.50 79 LEU A O 1
ATOM 652 N N . LYS A 1 80 ? -5.836 9.087 5.123 1.00 98.00 80 LYS A N 1
ATOM 653 C CA . LYS A 1 80 ? -6.069 10.461 5.595 1.00 98.00 80 LYS A CA 1
ATOM 654 C C . LYS A 1 80 ? -7.428 10.982 5.133 1.00 98.00 80 LYS A C 1
ATOM 656 O O . LYS A 1 80 ? -8.115 10.369 4.325 1.00 98.00 80 LYS A O 1
ATOM 661 N N . LYS A 1 81 ? -7.807 12.137 5.684 1.00 97.31 81 LYS A N 1
ATOM 662 C CA . LYS A 1 81 ? -8.838 12.970 5.069 1.00 97.31 81 LYS A CA 1
ATOM 663 C C . LYS A 1 81 ? -8.255 13.689 3.864 1.00 97.31 81 LYS A C 1
ATOM 665 O O . LYS A 1 81 ? -7.213 14.334 4.003 1.00 97.31 81 LYS A O 1
ATOM 670 N N . HIS A 1 82 ? -8.950 13.633 2.737 1.00 97.19 82 HIS A N 1
ATOM 671 C CA . HIS A 1 82 ? -8.524 14.271 1.492 1.00 97.19 82 HIS A CA 1
ATOM 672 C C . HIS A 1 82 ? -9.306 15.574 1.266 1.00 97.19 82 HIS A C 1
ATOM 674 O O . HIS A 1 82 ? -9.973 15.771 0.253 1.00 97.19 82 HIS A O 1
ATOM 680 N N . ASP A 1 83 ? -9.251 16.474 2.254 1.00 95.31 83 ASP A N 1
ATOM 681 C CA . ASP A 1 83 ? -9.897 17.787 2.182 1.00 95.31 83 ASP A CA 1
ATOM 682 C C . ASP A 1 83 ? -9.187 18.748 1.206 1.00 95.31 83 ASP A C 1
ATOM 684 O O . ASP A 1 83 ? -8.130 18.456 0.641 1.00 95.31 83 ASP A O 1
ATOM 688 N N . THR A 1 84 ? -9.764 19.936 1.010 1.00 94.12 84 THR A N 1
ATOM 689 C CA . THR A 1 84 ? -9.222 20.966 0.111 1.00 94.12 84 THR A CA 1
ATOM 690 C C . THR A 1 84 ? -7.774 21.348 0.438 1.00 94.12 84 THR A C 1
ATOM 692 O O . THR A 1 84 ? -6.994 21.636 -0.474 1.00 94.12 84 THR A O 1
ATOM 695 N N . ASP A 1 85 ? -7.389 21.355 1.716 1.00 94.06 85 ASP A N 1
ATOM 696 C CA . ASP A 1 85 ? -6.035 21.719 2.137 1.00 94.06 85 ASP A CA 1
ATOM 697 C C . ASP A 1 85 ? -5.040 20.583 1.896 1.00 94.06 85 ASP A C 1
ATOM 699 O O . ASP A 1 85 ? -3.867 20.844 1.606 1.00 94.06 85 ASP A O 1
ATOM 703 N N . TRP A 1 86 ? -5.475 19.328 2.018 1.00 94.94 86 TRP A N 1
ATOM 704 C CA . TRP A 1 86 ? -4.690 18.171 1.604 1.00 94.94 86 TRP A CA 1
ATOM 705 C C . TRP A 1 86 ? -4.500 18.184 0.084 1.00 94.94 86 TRP A C 1
ATOM 707 O O . TRP A 1 86 ? -3.361 18.202 -0.374 1.00 94.94 86 TRP A O 1
ATOM 717 N N . LEU A 1 87 ? -5.578 18.310 -0.697 1.00 93.81 87 LEU A N 1
ATOM 718 C CA . LEU A 1 87 ? -5.538 18.306 -2.166 1.00 93.81 87 LEU A CA 1
ATOM 719 C C . LEU A 1 87 ? -4.649 19.415 -2.742 1.00 93.81 87 LEU A C 1
ATOM 721 O O . LEU A 1 87 ? -3.866 19.170 -3.658 1.00 93.81 87 LEU A O 1
ATOM 725 N N . ARG A 1 88 ? -4.684 20.625 -2.165 1.00 92.19 88 ARG A N 1
ATOM 726 C CA . ARG A 1 88 ? -3.819 21.742 -2.591 1.00 92.19 88 ARG A CA 1
ATOM 727 C C . ARG A 1 88 ? -2.328 21.409 -2.500 1.00 92.19 88 ARG A C 1
ATOM 729 O O . ARG A 1 88 ? -1.530 21.941 -3.269 1.00 92.19 88 ARG A O 1
ATOM 736 N N . ARG A 1 89 ? -1.941 20.541 -1.562 1.00 91.38 89 ARG A N 1
ATOM 737 C CA . ARG A 1 89 ? -0.553 20.094 -1.383 1.00 91.38 89 ARG A CA 1
ATOM 738 C C . ARG A 1 89 ? -0.148 18.988 -2.363 1.00 91.38 89 ARG A C 1
ATOM 740 O O . ARG A 1 89 ? 1.037 18.685 -2.435 1.00 91.38 89 ARG A O 1
ATOM 747 N N . LYS A 1 90 ? -1.091 18.431 -3.133 1.00 91.19 90 LYS A N 1
ATOM 748 C CA . LYS A 1 90 ? -0.904 17.287 -4.041 1.00 91.19 90 LYS A CA 1
ATOM 749 C C . LYS A 1 90 ? -1.240 17.648 -5.503 1.00 91.19 90 LYS A C 1
ATOM 751 O O . LYS A 1 90 ? -2.117 17.033 -6.102 1.00 91.19 90 LYS A O 1
ATOM 756 N N . PRO A 1 91 ? -0.562 18.634 -6.122 1.00 84.88 91 PRO A N 1
ATOM 757 C CA . PRO A 1 91 ? -0.946 19.144 -7.444 1.00 84.88 91 PRO A CA 1
ATOM 758 C C . PRO A 1 91 ? -0.796 18.141 -8.602 1.00 84.88 91 PRO A C 1
ATOM 760 O O . PRO A 1 91 ? -1.306 18.404 -9.684 1.00 84.88 91 PRO A O 1
ATOM 763 N N . PHE A 1 92 ? -0.106 17.014 -8.393 1.00 89.94 92 PHE A N 1
ATOM 764 C CA . PHE A 1 92 ? 0.121 15.964 -9.399 1.00 89.94 92 PHE A CA 1
ATOM 765 C C . PHE A 1 92 ? -0.669 14.679 -9.117 1.00 89.94 92 PHE A C 1
ATOM 767 O O . PHE A 1 92 ? -0.339 13.618 -9.637 1.00 89.94 92 PHE A O 1
ATOM 774 N N . LEU A 1 93 ? -1.691 14.771 -8.266 1.00 92.81 93 LEU A N 1
ATOM 775 C CA . LEU A 1 93 ? -2.575 13.661 -7.952 1.00 92.81 93 LEU A CA 1
ATOM 776 C C . LEU A 1 93 ? -3.389 13.244 -9.184 1.00 92.81 93 LEU A C 1
ATOM 778 O O . LEU A 1 93 ? -4.048 14.079 -9.800 1.00 92.81 93 LEU A O 1
ATOM 782 N N . LEU A 1 94 ? -3.367 11.954 -9.514 1.00 90.50 94 LEU A N 1
ATOM 783 C CA . LEU A 1 94 ? -4.033 11.423 -10.708 1.00 90.50 94 LEU A CA 1
ATOM 784 C C . LEU A 1 94 ? -5.562 11.429 -10.628 1.00 90.50 94 LEU A C 1
ATOM 786 O O . LEU A 1 94 ? -6.231 11.730 -11.614 1.00 90.50 94 LEU A O 1
ATOM 790 N N . ASP A 1 95 ? -6.117 11.092 -9.465 1.00 91.06 95 ASP A N 1
ATOM 791 C CA . ASP A 1 95 ? -7.561 11.081 -9.226 1.00 91.06 95 ASP A CA 1
ATOM 792 C C . ASP A 1 95 ? -7.859 11.727 -7.871 1.00 91.06 95 ASP A C 1
ATOM 794 O O . ASP A 1 95 ? -7.557 11.165 -6.819 1.00 91.06 95 ASP A O 1
ATOM 798 N N . ALA A 1 96 ? -8.432 12.930 -7.918 1.00 90.69 96 ALA A N 1
ATOM 799 C CA . ALA A 1 96 ? -8.851 13.705 -6.752 1.00 90.69 96 ALA A CA 1
ATOM 800 C C . ALA A 1 96 ? -10.329 13.485 -6.378 1.00 90.69 96 ALA A C 1
ATOM 802 O O . ALA A 1 96 ? -10.798 14.050 -5.394 1.00 90.69 96 ALA A O 1
ATOM 803 N N . ALA A 1 97 ? -11.078 12.707 -7.168 1.00 93.50 97 ALA A N 1
ATOM 804 C CA . ALA A 1 97 ? -12.515 12.494 -6.990 1.00 93.50 97 ALA A CA 1
ATOM 805 C C . ALA A 1 97 ? -12.837 11.206 -6.211 1.00 93.50 97 ALA A C 1
ATOM 807 O O . ALA A 1 97 ? -13.992 10.775 -6.1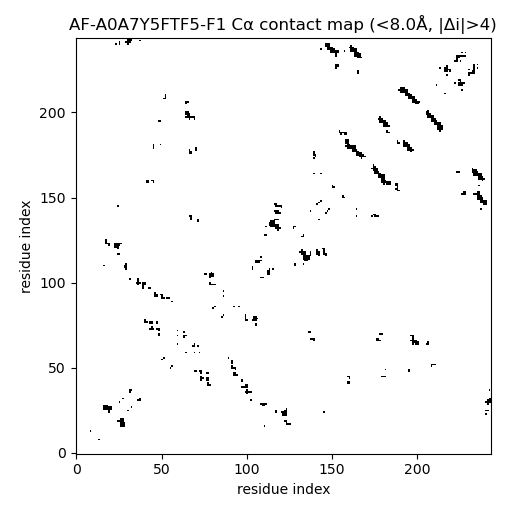50 1.00 93.50 97 ALA A O 1
ATOM 808 N N . ILE A 1 98 ? -11.823 10.556 -5.637 1.00 96.25 98 ILE A N 1
ATOM 809 C CA . ILE A 1 98 ? -11.989 9.353 -4.825 1.00 96.25 98 ILE A CA 1
ATOM 810 C C . ILE A 1 98 ? -12.604 9.765 -3.474 1.00 96.25 98 ILE A C 1
ATOM 812 O O . ILE A 1 98 ? -12.070 10.647 -2.807 1.00 96.25 98 ILE A O 1
ATOM 816 N N . PRO A 1 99 ? -13.722 9.165 -3.032 1.00 97.06 99 PRO A N 1
ATOM 817 C CA . PRO A 1 99 ? -14.244 9.434 -1.696 1.00 97.06 99 PRO A CA 1
ATOM 818 C C . PRO A 1 99 ? -13.306 8.904 -0.601 1.00 97.06 99 PRO A C 1
ATOM 820 O O . PRO A 1 99 ? -12.632 7.893 -0.791 1.00 97.06 99 PRO A O 1
ATOM 823 N N . ASP A 1 100 ? -13.289 9.552 0.563 1.00 97.31 100 ASP A N 1
ATOM 824 C CA . ASP A 1 100 ? -12.522 9.083 1.724 1.00 97.31 100 ASP A CA 1
ATOM 825 C C . ASP A 1 100 ? -12.999 7.710 2.224 1.00 97.31 100 ASP A C 1
ATOM 827 O O . ASP A 1 100 ? -14.159 7.314 2.062 1.00 97.31 100 ASP A O 1
ATOM 831 N N . VAL A 1 101 ? -12.093 7.003 2.901 1.00 97.62 101 VAL A N 1
ATOM 832 C CA . VAL A 1 101 ? -12.451 5.926 3.831 1.00 97.62 101 VAL A CA 1
ATOM 833 C C . VAL A 1 101 ? -13.273 6.524 4.979 1.00 97.62 101 VAL A C 1
ATOM 835 O O . VAL A 1 101 ? -12.876 7.531 5.573 1.00 97.62 101 VAL A O 1
ATOM 838 N N . ARG A 1 102 ? -14.433 5.928 5.282 1.00 97.00 102 ARG A N 1
ATOM 839 C CA . ARG A 1 102 ? -15.420 6.484 6.221 1.00 97.00 102 ARG A CA 1
ATOM 840 C C . ARG A 1 102 ? -15.225 6.010 7.656 1.00 97.00 102 ARG A C 1
ATOM 842 O O . ARG A 1 102 ? -15.460 6.801 8.568 1.00 97.00 102 ARG A O 1
ATOM 849 N N . LYS A 1 103 ? -14.814 4.752 7.868 1.00 96.69 103 LYS A N 1
ATOM 850 C CA . LYS A 1 103 ? -14.717 4.127 9.202 1.00 96.69 103 LYS A CA 1
ATOM 851 C C . LYS A 1 103 ? -13.827 4.931 10.153 1.00 96.69 103 LYS A C 1
ATOM 853 O O . LYS A 1 103 ? -14.188 5.149 11.307 1.00 96.69 103 LYS A O 1
ATOM 858 N N . TYR A 1 104 ? -12.679 5.394 9.667 1.00 96.88 104 TYR A N 1
ATOM 859 C CA . TYR A 1 104 ? -11.749 6.251 10.399 1.00 96.88 104 TYR A CA 1
ATOM 860 C C . TYR A 1 104 ? -10.765 6.920 9.434 1.00 96.88 104 TYR A C 1
ATOM 862 O O . TYR A 1 104 ? -10.662 6.535 8.271 1.00 96.88 104 TYR A O 1
ATOM 870 N N . ASN A 1 105 ? -9.971 7.873 9.942 1.00 97.75 105 ASN A N 1
ATOM 871 C CA . ASN A 1 105 ? -8.851 8.440 9.193 1.00 97.75 105 ASN A CA 1
ATOM 872 C C . ASN A 1 105 ? -7.553 8.457 10.017 1.00 97.75 105 ASN A C 1
ATOM 874 O O . ASN A 1 105 ? -7.556 8.792 11.206 1.00 97.75 105 ASN A O 1
ATOM 878 N N . TYR A 1 106 ? -6.422 8.147 9.381 1.00 98.00 106 TYR A N 1
ATOM 879 C CA . TYR A 1 106 ? -5.087 8.289 9.965 1.00 98.00 106 TYR A CA 1
ATOM 880 C C . TYR A 1 106 ? -4.830 9.761 10.357 1.00 98.00 106 TYR A C 1
ATOM 882 O O . TYR A 1 106 ? -5.149 10.662 9.576 1.00 98.00 106 TYR A O 1
ATOM 890 N N . PRO A 1 107 ? -4.248 10.055 11.543 1.00 97.31 107 PRO A N 1
ATOM 891 C CA . PRO A 1 107 ? -3.570 9.147 12.482 1.00 97.31 107 PRO A CA 1
ATOM 892 C C . PRO A 1 107 ? -4.452 8.562 13.601 1.00 97.31 107 PRO A C 1
ATOM 894 O O . PRO A 1 107 ? -3.931 8.119 14.624 1.00 97.31 107 PRO A O 1
ATOM 897 N N . LYS A 1 108 ? -5.781 8.594 13.464 1.00 97.38 108 LYS A N 1
ATOM 898 C CA . LYS A 1 108 ? -6.732 8.139 14.492 1.00 97.38 108 LYS A CA 1
ATOM 899 C C . LYS A 1 108 ? -7.309 6.757 14.164 1.00 97.38 108 LYS A C 1
ATOM 901 O O . LYS A 1 108 ? -8.516 6.562 14.262 1.00 97.38 108 LYS A O 1
ATOM 906 N N . VAL A 1 109 ? -6.452 5.811 13.772 1.00 97.12 109 VAL A N 1
ATOM 907 C CA . VAL A 1 109 ? -6.866 4.411 13.577 1.00 97.12 109 VAL A CA 1
ATOM 908 C C . VAL A 1 109 ? -7.292 3.827 14.934 1.00 97.12 109 VAL A C 1
ATOM 910 O O . VAL A 1 109 ? -6.542 4.004 15.905 1.00 97.12 109 VAL A O 1
ATOM 913 N N . PRO A 1 110 ? -8.468 3.181 15.048 1.00 95.56 110 PRO A N 1
ATOM 914 C CA . PRO A 1 110 ? -8.938 2.571 16.289 1.00 95.56 110 PRO A CA 1
ATOM 915 C C . PRO A 1 110 ? -7.878 1.659 16.904 1.00 95.56 110 PRO A C 1
ATOM 917 O O . PRO A 1 110 ? -7.277 0.850 16.204 1.00 95.56 110 PRO A O 1
ATOM 920 N N . LEU A 1 111 ? -7.618 1.848 18.202 1.00 95.06 111 LEU A N 1
ATOM 921 C CA . LEU A 1 111 ? -6.563 1.207 19.005 1.00 95.06 111 LEU A CA 1
ATOM 922 C C . LEU A 1 111 ? -5.112 1.491 18.564 1.00 95.06 111 LEU A C 1
ATOM 924 O O . LEU A 1 111 ? -4.282 1.864 19.395 1.00 95.06 111 LEU A O 1
ATOM 928 N N . LEU A 1 112 ? -4.806 1.392 17.271 1.00 96.38 112 LEU A N 1
ATOM 929 C CA . LEU A 1 112 ? -3.450 1.448 16.721 1.00 96.38 112 LEU A CA 1
ATOM 930 C C . LEU A 1 112 ? -2.894 2.873 16.581 1.00 96.38 112 LEU A C 1
ATOM 932 O O . LEU A 1 112 ? -1.678 3.079 16.614 1.00 96.38 112 LEU A O 1
ATOM 936 N N . LYS A 1 113 ? -3.759 3.886 16.457 1.00 96.44 113 LYS A N 1
ATOM 937 C CA . LYS A 1 113 ? -3.389 5.300 16.260 1.00 96.44 113 LYS A CA 1
ATOM 938 C C . LYS A 1 113 ? -2.430 5.465 15.069 1.00 96.44 113 LYS A C 1
ATOM 940 O O . LYS A 1 113 ? -2.838 5.326 13.920 1.00 96.44 113 LYS A O 1
ATOM 945 N N . THR A 1 114 ? -1.154 5.758 15.331 1.00 96.50 114 THR A N 1
ATOM 946 C CA . THR A 1 114 ? -0.097 5.890 14.315 1.00 96.50 114 THR A CA 1
ATOM 947 C C . THR A 1 114 ? 0.683 4.599 14.070 1.00 96.50 114 THR A C 1
ATOM 949 O O . THR A 1 114 ? 1.409 4.507 13.080 1.00 96.50 114 THR A O 1
ATOM 952 N N . LYS A 1 115 ? 0.570 3.608 14.960 1.00 97.00 115 LYS A N 1
ATOM 953 C CA . LYS A 1 115 ? 1.311 2.346 14.919 1.00 97.00 115 LYS A CA 1
ATOM 954 C C . LYS A 1 115 ? 0.546 1.299 14.101 1.00 97.00 115 LYS A C 1
ATOM 956 O O . LYS A 1 115 ? 0.083 0.300 14.625 1.00 97.00 115 LYS A O 1
ATOM 961 N N . ILE A 1 116 ? 0.367 1.559 12.814 1.00 97.19 116 ILE A N 1
ATOM 962 C CA . ILE A 1 116 ? -0.520 0.762 11.949 1.00 97.19 116 ILE A CA 1
ATOM 963 C C . ILE A 1 116 ? 0.152 -0.464 11.316 1.00 97.19 116 ILE A C 1
ATOM 965 O O . ILE A 1 116 ? -0.496 -1.168 10.554 1.00 97.19 116 ILE A O 1
ATOM 969 N N . PHE A 1 117 ? 1.436 -0.714 11.597 1.00 97.56 117 PHE A N 1
ATOM 970 C CA . PHE A 1 117 ? 2.153 -1.866 11.053 1.00 97.56 117 PHE A CA 1
ATOM 971 C C . PHE A 1 117 ? 2.489 -2.882 12.138 1.00 97.56 117 PHE A C 1
ATOM 973 O O . PHE A 1 117 ? 3.183 -2.554 13.103 1.00 97.56 117 PHE A O 1
ATOM 980 N N . ARG A 1 118 ? 2.068 -4.131 11.947 1.00 97.62 118 ARG A N 1
ATOM 981 C CA . ARG A 1 118 ? 2.439 -5.256 12.808 1.00 97.62 118 ARG A CA 1
ATOM 982 C C . ARG A 1 118 ? 3.861 -5.728 12.489 1.00 97.62 118 ARG A C 1
ATOM 984 O O . ARG A 1 118 ? 4.291 -5.723 11.334 1.00 97.62 118 ARG A O 1
ATOM 991 N N . THR A 1 119 ? 4.628 -6.118 13.506 1.00 96.69 119 THR A N 1
ATOM 992 C CA . THR A 1 119 ? 6.068 -6.415 13.366 1.00 96.69 119 THR A CA 1
ATOM 993 C C . THR A 1 119 ? 6.497 -7.803 13.831 1.00 96.69 119 THR A C 1
ATOM 995 O O . THR A 1 119 ? 7.681 -8.134 13.697 1.00 96.69 119 THR A O 1
ATOM 998 N N . ARG A 1 120 ? 5.557 -8.599 14.345 1.00 95.00 120 ARG A N 1
ATOM 999 C CA . ARG A 1 120 ? 5.746 -9.975 14.812 1.00 95.00 120 ARG A CA 1
ATOM 1000 C C . ARG A 1 120 ? 4.466 -10.790 14.603 1.00 95.00 120 ARG A C 1
ATOM 1002 O O . ARG A 1 120 ? 3.394 -10.221 14.406 1.00 95.00 120 ARG A O 1
ATOM 1009 N N . GLU A 1 121 ? 4.596 -12.106 14.654 1.00 93.75 121 GLU A N 1
ATOM 1010 C CA . GLU A 1 121 ? 3.488 -13.053 14.505 1.00 93.75 121 GLU A CA 1
ATOM 1011 C C . GLU A 1 121 ? 2.532 -13.082 15.711 1.00 93.75 121 GLU A C 1
ATOM 1013 O O . GLU A 1 121 ? 2.799 -12.489 16.759 1.00 93.75 121 GLU A O 1
ATOM 1018 N N . GLY A 1 122 ? 1.420 -13.801 15.552 1.00 92.94 122 GLY A N 1
ATOM 1019 C CA . GLY A 1 122 ? 0.438 -14.083 16.599 1.00 92.94 122 GLY A CA 1
ATOM 1020 C C . GLY A 1 122 ? -0.858 -13.285 16.462 1.00 92.94 122 GLY A C 1
ATOM 1021 O O . GLY A 1 122 ? -0.876 -12.243 15.811 1.00 92.94 122 GLY A O 1
ATOM 1022 N N . GLN A 1 123 ? -1.903 -13.794 17.117 1.00 93.62 123 GLN A N 1
ATOM 1023 C CA . GLN A 1 123 ? -3.202 -13.134 17.286 1.00 93.62 123 GLN A CA 1
ATOM 1024 C C . GLN A 1 123 ? -3.066 -11.809 18.032 1.00 93.62 123 GLN A C 1
ATOM 1026 O O . GLN A 1 123 ? -2.138 -11.631 18.832 1.00 93.62 123 GLN A O 1
ATOM 1031 N N . PHE A 1 124 ? -4.019 -10.912 17.809 1.00 95.50 124 PHE A N 1
ATOM 1032 C CA . PHE A 1 124 ? -4.103 -9.662 18.535 1.00 95.50 124 PHE A CA 1
ATOM 1033 C C . PHE A 1 124 ? -4.370 -9.915 20.022 1.00 95.50 124 PHE A C 1
ATOM 1035 O O . PHE A 1 124 ? -5.193 -10.743 20.421 1.00 95.50 124 PHE A O 1
ATOM 1042 N N . ARG A 1 125 ? -3.651 -9.181 20.870 1.00 94.31 125 ARG A N 1
ATOM 1043 C CA . ARG A 1 125 ? -3.866 -9.147 22.319 1.00 94.31 125 ARG A CA 1
ATOM 1044 C C . ARG A 1 125 ? -3.804 -7.708 22.795 1.00 94.31 125 ARG A C 1
ATOM 1046 O O . ARG A 1 125 ? -3.025 -6.920 22.274 1.00 94.31 125 ARG A O 1
ATOM 1053 N N . GLU A 1 126 ? -4.533 -7.373 23.857 1.00 92.69 126 GLU A N 1
ATOM 1054 C CA . GLU A 1 126 ? -4.509 -6.019 24.437 1.00 92.69 126 GLU A CA 1
ATOM 1055 C C . GLU A 1 126 ? -3.081 -5.547 24.783 1.00 92.69 126 GLU A C 1
ATOM 1057 O O . GLU A 1 126 ? -2.732 -4.382 24.592 1.00 92.69 126 GLU A O 1
ATOM 1062 N N . THR A 1 127 ? -2.212 -6.468 25.214 1.00 93.62 127 THR A N 1
ATOM 1063 C CA . THR A 1 127 ? -0.795 -6.191 25.499 1.00 93.62 127 THR A CA 1
ATOM 1064 C C . THR A 1 127 ? -0.011 -5.679 24.287 1.00 93.62 127 THR A C 1
ATOM 1066 O O . THR A 1 127 ? 0.961 -4.944 24.471 1.00 93.62 127 THR A O 1
ATOM 1069 N N . ASP A 1 128 ? -0.446 -5.999 23.064 1.00 94.69 128 ASP A N 1
ATOM 1070 C CA . ASP A 1 128 ? 0.191 -5.569 21.812 1.00 94.69 128 ASP A CA 1
ATOM 1071 C C . ASP A 1 128 ? 0.098 -4.045 21.615 1.00 94.69 128 ASP A C 1
ATOM 1073 O O . ASP A 1 128 ? 0.914 -3.444 20.911 1.00 94.69 128 ASP A O 1
ATOM 1077 N N . LEU A 1 129 ? -0.884 -3.392 22.253 1.00 91.56 129 LEU A N 1
ATOM 1078 C CA . LEU A 1 129 ? -1.065 -1.938 22.195 1.00 91.56 129 LEU A CA 1
ATOM 1079 C C . LEU A 1 129 ? -0.002 -1.186 23.008 1.00 91.56 129 LEU A C 1
ATOM 1081 O O . LEU A 1 129 ? 0.323 -0.030 22.706 1.00 91.56 129 LEU A O 1
ATOM 1085 N N . ALA A 1 130 ? 0.535 -1.833 24.043 1.00 88.12 130 ALA A N 1
ATOM 1086 C CA . ALA A 1 130 ? 1.505 -1.252 24.964 1.00 88.12 130 ALA A CA 1
ATOM 1087 C C . ALA A 1 130 ? 2.961 -1.573 24.592 1.00 88.12 130 ALA A C 1
ATOM 1089 O O . ALA A 1 130 ? 3.867 -0.873 25.047 1.00 88.12 130 ALA A O 1
ATOM 1090 N N . ASP A 1 131 ? 3.199 -2.593 23.765 1.00 90.44 131 ASP A N 1
ATOM 1091 C CA . ASP A 1 131 ? 4.543 -3.054 23.426 1.00 90.44 131 ASP A CA 1
ATOM 1092 C C . ASP A 1 131 ? 5.001 -2.620 22.010 1.00 90.44 131 ASP A C 1
ATOM 1094 O O . ASP A 1 131 ? 4.584 -1.582 21.474 1.00 90.44 131 ASP A O 1
ATOM 1098 N N . THR A 1 132 ? 5.966 -3.351 21.439 1.00 90.19 132 THR A N 1
ATOM 1099 C CA . THR A 1 132 ? 6.535 -3.088 20.106 1.00 90.19 132 THR A CA 1
ATOM 1100 C C . THR A 1 132 ? 5.924 -3.946 18.998 1.00 90.19 132 THR A C 1
ATOM 1102 O O . THR A 1 132 ? 6.450 -3.953 17.887 1.00 90.19 132 THR A O 1
ATOM 1105 N N . THR A 1 133 ? 4.838 -4.677 19.265 1.00 96.62 133 THR A N 1
ATOM 1106 C CA . THR A 1 133 ? 4.139 -5.506 18.271 1.00 96.62 133 THR A CA 1
ATOM 1107 C C . THR A 1 133 ? 3.646 -4.659 17.112 1.00 96.62 133 THR A C 1
ATOM 1109 O O . THR A 1 133 ? 3.909 -4.995 15.956 1.00 96.62 133 THR A O 1
ATOM 1112 N N . PHE A 1 134 ? 3.056 -3.507 17.422 1.00 97.62 134 PHE A N 1
ATOM 1113 C CA . PHE A 1 134 ? 2.691 -2.493 16.449 1.00 97.62 134 PHE A CA 1
ATOM 1114 C C . PHE A 1 134 ? 3.707 -1.350 16.409 1.00 97.62 134 PHE A C 1
ATOM 1116 O O . PHE A 1 134 ? 4.170 -0.842 17.434 1.00 97.62 134 PHE A O 1
ATOM 1123 N N . ALA A 1 135 ? 4.031 -0.902 15.201 1.00 96.44 135 ALA A N 1
ATOM 1124 C CA . ALA A 1 135 ? 4.997 0.149 14.947 1.00 96.44 135 ALA A CA 1
ATOM 1125 C C . ALA A 1 135 ? 4.476 1.155 13.923 1.00 96.44 135 ALA A C 1
ATOM 1127 O O . ALA A 1 135 ? 3.595 0.881 13.108 1.00 96.44 135 ALA A O 1
ATOM 1128 N N . VAL A 1 136 ? 5.068 2.350 13.945 1.00 94.88 136 VAL A N 1
ATOM 1129 C CA . VAL A 1 136 ? 4.790 3.382 12.938 1.00 94.88 136 VAL A CA 1
ATOM 1130 C C . VAL A 1 136 ? 5.308 2.988 11.560 1.00 94.88 136 VAL A C 1
ATOM 1132 O O . VAL A 1 136 ? 4.905 3.600 10.581 1.00 94.88 136 VAL A O 1
ATOM 1135 N N . THR A 1 137 ? 6.200 1.999 11.468 1.00 92.94 137 THR A N 1
ATOM 1136 C CA . THR A 1 137 ? 6.885 1.580 10.245 1.00 92.94 137 THR A CA 1
ATOM 1137 C C . THR A 1 137 ? 7.165 0.076 10.251 1.00 92.94 137 THR A C 1
ATOM 1139 O O . THR A 1 137 ? 7.330 -0.519 11.315 1.00 92.94 137 THR A O 1
ATOM 1142 N N . ALA A 1 138 ? 7.275 -0.521 9.066 1.00 93.00 138 ALA A N 1
ATOM 1143 C CA . ALA A 1 138 ? 7.728 -1.892 8.865 1.00 93.00 138 ALA A CA 1
ATOM 1144 C C . ALA A 1 138 ? 8.544 -1.999 7.570 1.00 93.00 138 ALA A C 1
ATOM 1146 O O . ALA A 1 138 ? 8.290 -1.287 6.605 1.00 93.00 138 ALA A O 1
ATOM 1147 N N . MET A 1 139 ? 9.526 -2.899 7.554 1.00 91.75 139 MET A N 1
ATOM 1148 C CA . MET A 1 139 ? 10.275 -3.246 6.341 1.00 91.75 139 MET A CA 1
ATOM 1149 C C . MET A 1 139 ? 9.482 -4.249 5.498 1.00 91.75 139 MET A C 1
ATOM 1151 O O . MET A 1 139 ? 8.620 -4.946 6.039 1.00 91.75 139 MET A O 1
ATOM 1155 N N . ALA A 1 140 ? 9.833 -4.395 4.216 1.00 93.81 140 ALA A N 1
ATOM 1156 C CA . ALA A 1 140 ? 9.162 -5.298 3.273 1.00 93.81 140 ALA A CA 1
ATOM 1157 C C . ALA A 1 140 ? 8.939 -6.713 3.844 1.00 93.81 140 ALA A C 1
ATOM 1159 O O . ALA A 1 140 ? 7.824 -7.224 3.801 1.00 93.81 140 ALA A O 1
ATOM 1160 N N . ALA A 1 141 ? 9.953 -7.301 4.488 1.00 94.31 141 ALA A N 1
ATOM 1161 C CA . ALA A 1 141 ? 9.836 -8.628 5.094 1.00 94.31 141 ALA A CA 1
ATOM 1162 C C . ALA A 1 141 ? 8.780 -8.709 6.209 1.00 94.31 141 ALA A C 1
ATOM 1164 O O . ALA A 1 141 ? 8.019 -9.671 6.265 1.00 94.31 141 ALA A O 1
ATOM 1165 N N . LYS A 1 142 ? 8.694 -7.691 7.076 1.00 95.31 142 LYS A N 1
ATOM 1166 C CA . LYS A 1 142 ? 7.674 -7.629 8.136 1.00 95.31 142 LYS A CA 1
ATOM 1167 C C . LYS A 1 142 ? 6.289 -7.322 7.568 1.00 95.31 142 LYS A C 1
ATOM 1169 O O . LYS A 1 142 ? 5.306 -7.870 8.058 1.00 95.31 142 LYS A O 1
ATOM 1174 N N . MET A 1 143 ? 6.204 -6.489 6.528 1.00 96.19 143 MET A N 1
ATOM 1175 C CA . MET A 1 143 ? 4.945 -6.239 5.821 1.00 96.19 143 MET A CA 1
ATOM 1176 C C . MET A 1 143 ? 4.379 -7.525 5.245 1.00 96.19 143 MET A C 1
ATOM 1178 O O . MET A 1 143 ? 3.285 -7.920 5.633 1.00 96.19 143 MET A O 1
ATOM 1182 N N . ARG A 1 144 ? 5.173 -8.213 4.419 1.00 97.50 144 ARG A N 1
ATOM 1183 C CA . ARG A 1 144 ? 4.791 -9.476 3.790 1.00 97.50 144 ARG A CA 1
ATOM 1184 C C . ARG A 1 144 ? 4.352 -10.518 4.817 1.00 97.50 144 ARG A C 1
ATOM 1186 O O . ARG A 1 144 ? 3.350 -11.193 4.618 1.00 97.50 144 ARG A O 1
ATOM 1193 N N . SER A 1 145 ? 5.110 -10.664 5.906 1.00 96.94 145 SER A N 1
ATOM 1194 C CA . SER A 1 145 ? 4.852 -11.715 6.896 1.00 96.94 145 SER A CA 1
ATOM 1195 C C . SER A 1 145 ? 3.679 -11.416 7.831 1.00 96.94 145 SER A C 1
ATOM 1197 O O . SER A 1 145 ? 3.003 -12.349 8.247 1.00 96.94 145 SER A O 1
ATOM 1199 N N . TYR A 1 146 ? 3.456 -10.152 8.209 1.00 97.88 146 TYR A N 1
ATOM 1200 C CA . TYR A 1 146 ? 2.558 -9.827 9.328 1.00 97.88 146 TYR A CA 1
ATOM 1201 C C . TYR A 1 146 ? 1.427 -8.861 8.986 1.00 97.88 146 TYR A C 1
ATOM 1203 O O . TYR A 1 146 ? 0.517 -8.728 9.790 1.00 97.88 146 TYR A O 1
ATOM 1211 N N . ASN A 1 147 ? 1.470 -8.186 7.835 1.00 98.38 147 ASN A N 1
ATOM 1212 C CA . ASN A 1 147 ? 0.501 -7.143 7.457 1.00 98.38 147 ASN A CA 1
ATOM 1213 C C . ASN A 1 147 ? -0.307 -7.516 6.211 1.00 98.38 147 ASN A C 1
ATOM 1215 O O . ASN A 1 147 ? -1.190 -6.767 5.794 1.00 98.38 147 ASN A O 1
ATOM 1219 N N . THR A 1 148 ? 0.020 -8.649 5.592 1.00 98.50 148 THR A N 1
ATOM 1220 C CA . THR A 1 148 ? -0.600 -9.086 4.351 1.00 98.50 148 THR A CA 1
ATOM 1221 C C . THR A 1 148 ? -0.911 -10.573 4.355 1.00 98.50 148 THR A C 1
ATOM 1223 O O . THR A 1 148 ? -0.204 -11.346 5.001 1.00 98.50 148 THR A 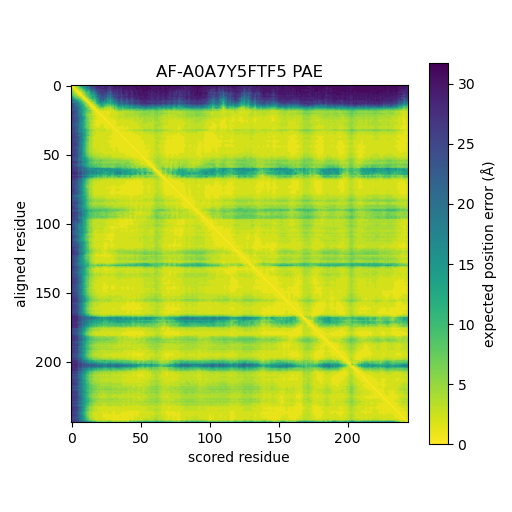O 1
ATOM 1226 N N . VAL A 1 149 ? -1.908 -10.969 3.570 1.00 97.50 149 VAL A N 1
ATOM 1227 C CA . VAL A 1 149 ? -2.256 -12.356 3.256 1.00 97.50 149 VAL A CA 1
ATOM 1228 C C . VAL A 1 149 ? -1.732 -12.748 1.877 1.00 97.50 149 VAL A C 1
ATOM 1230 O O . VAL A 1 149 ? -1.665 -11.926 0.964 1.00 97.50 149 VAL A O 1
ATOM 1233 N N . PHE A 1 150 ? -1.314 -14.003 1.727 1.00 98.25 150 PHE A N 1
ATOM 1234 C CA . PHE A 1 150 ? -0.768 -14.530 0.476 1.00 98.25 150 PHE A CA 1
ATOM 1235 C C . PHE A 1 150 ? -1.887 -14.889 -0.506 1.00 98.25 150 PHE A C 1
ATOM 1237 O O . PHE A 1 150 ? -2.796 -15.636 -0.156 1.00 98.25 150 PHE A O 1
ATOM 1244 N N . LEU A 1 151 ? -1.793 -14.402 -1.744 1.00 98.25 151 LEU A N 1
ATOM 1245 C CA . LEU A 1 151 ? -2.788 -14.640 -2.798 1.00 98.25 151 LEU A CA 1
ATOM 1246 C C . LEU A 1 151 ? -2.388 -15.748 -3.780 1.00 98.25 151 LEU A C 1
ATOM 1248 O O . LEU A 1 151 ? -3.211 -16.171 -4.589 1.00 98.25 151 LEU A O 1
ATOM 1252 N N . GLY A 1 152 ? -1.129 -16.190 -3.742 1.00 98.12 152 GLY A N 1
ATOM 1253 C CA . GLY A 1 152 ? -0.548 -17.085 -4.739 1.00 98.12 152 GLY A CA 1
ATOM 1254 C C . GLY A 1 152 ? 0.545 -16.414 -5.569 1.00 98.12 152 GLY A C 1
ATOM 1255 O O . GLY A 1 152 ? 0.981 -15.294 -5.297 1.00 98.12 152 GLY A O 1
ATOM 1256 N N . LYS A 1 153 ? 1.009 -17.121 -6.601 1.00 98.00 153 LYS A N 1
ATOM 1257 C CA . LYS A 1 153 ? 1.989 -16.610 -7.576 1.00 98.00 153 LYS A CA 1
ATOM 1258 C C . LYS A 1 153 ? 1.396 -16.388 -8.974 1.00 98.00 153 LYS A C 1
ATOM 1260 O O . LYS A 1 153 ? 2.130 -16.117 -9.917 1.00 98.00 153 LYS A O 1
ATOM 1265 N N . THR A 1 154 ? 0.082 -16.514 -9.103 1.00 97.31 154 THR A N 1
ATOM 1266 C CA . THR A 1 154 ? -0.694 -16.307 -10.330 1.00 97.31 154 THR A CA 1
ATOM 1267 C C . THR A 1 154 ? -1.543 -15.041 -10.198 1.00 97.31 154 THR A C 1
ATOM 1269 O O . THR A 1 154 ? -1.699 -14.491 -9.108 1.00 97.31 154 THR A O 1
ATOM 1272 N N . LEU A 1 155 ? -2.101 -14.563 -11.313 1.00 97.00 155 LEU A N 1
ATOM 1273 C CA . LEU A 1 155 ? -2.919 -13.342 -11.344 1.00 97.00 155 LEU A CA 1
ATOM 1274 C C . LEU A 1 155 ? -4.388 -13.555 -10.945 1.00 97.00 155 LEU A C 1
ATOM 1276 O O . LEU A 1 155 ? -5.139 -12.587 -10.882 1.00 97.00 155 LEU A O 1
ATOM 1280 N N . GLU A 1 156 ? -4.800 -14.793 -10.665 1.00 95.25 156 GLU A N 1
ATOM 1281 C CA . GLU A 1 156 ? -6.206 -15.203 -10.505 1.00 95.25 156 GLU A CA 1
ATOM 1282 C C . GLU A 1 156 ? -6.999 -14.335 -9.518 1.00 95.25 156 GLU A C 1
ATOM 1284 O O . GLU A 1 156 ? -8.124 -13.941 -9.815 1.00 95.25 156 GLU A O 1
ATOM 1289 N N . ASN A 1 157 ? -6.399 -13.999 -8.372 1.00 94.31 157 ASN A N 1
ATOM 1290 C CA . ASN A 1 157 ? -7.058 -13.253 -7.295 1.00 94.31 157 ASN A CA 1
ATOM 1291 C C . ASN A 1 157 ? -6.506 -11.834 -7.106 1.00 94.31 157 ASN A C 1
ATOM 1293 O O . ASN A 1 157 ? -6.860 -11.164 -6.133 1.00 94.31 157 ASN A O 1
ATOM 1297 N N . VAL A 1 158 ? -5.622 -11.382 -7.996 1.00 97.88 158 VAL A N 1
ATOM 1298 C CA . VAL A 1 158 ? -4.884 -10.126 -7.834 1.00 97.88 158 VAL A CA 1
ATOM 1299 C C . VAL A 1 158 ? -5.772 -8.938 -8.190 1.00 97.88 158 VAL A C 1
ATOM 1301 O O . VAL A 1 158 ? -6.434 -8.916 -9.225 1.00 97.88 158 VAL A O 1
ATOM 1304 N N . GLN A 1 159 ? -5.766 -7.923 -7.331 1.00 97.94 159 GLN A N 1
ATOM 1305 C CA . GLN A 1 159 ? -6.491 -6.673 -7.511 1.00 97.94 159 GLN A CA 1
ATOM 1306 C C . GLN A 1 159 ? -5.556 -5.468 -7.371 1.00 97.94 159 GLN A C 1
ATOM 1308 O O . GLN A 1 159 ? -4.541 -5.536 -6.675 1.00 97.94 159 GLN A O 1
ATOM 1313 N N . PRO A 1 160 ? -5.903 -4.319 -7.973 1.00 98.25 160 PRO A N 1
ATOM 1314 C CA . PRO A 1 160 ? -5.150 -3.078 -7.799 1.00 98.25 160 PRO A CA 1
ATOM 1315 C C . PRO A 1 160 ? -4.933 -2.724 -6.326 1.00 98.25 160 PRO A C 1
ATOM 1317 O O . PRO A 1 160 ? -5.862 -2.775 -5.511 1.00 98.25 160 PRO A O 1
ATOM 1320 N N . GLY A 1 161 ? -3.694 -2.371 -5.996 1.00 98.31 161 GLY A N 1
ATOM 1321 C CA . GLY A 1 161 ? -3.240 -2.110 -4.633 1.00 98.31 161 GLY A CA 1
ATOM 1322 C C . GLY A 1 161 ? -2.750 -3.343 -3.867 1.00 98.31 161 GLY A C 1
ATOM 1323 O O . GLY A 1 161 ? -2.211 -3.178 -2.774 1.00 98.31 161 GLY A O 1
ATOM 1324 N N . ASP A 1 162 ? -2.887 -4.550 -4.424 1.00 98.75 162 ASP A N 1
ATOM 1325 C CA . ASP A 1 162 ? -2.149 -5.714 -3.929 1.00 98.75 162 ASP A CA 1
ATOM 1326 C C . ASP A 1 162 ? -0.643 -5.543 -4.214 1.00 98.75 162 ASP A C 1
ATOM 1328 O O . ASP A 1 162 ? -0.217 -4.753 -5.065 1.00 98.75 162 ASP A O 1
ATOM 1332 N N . LEU A 1 163 ? 0.179 -6.262 -3.458 1.00 98.69 163 LEU A N 1
ATOM 1333 C CA . LEU A 1 163 ? 1.629 -6.133 -3.451 1.00 98.69 163 LEU A CA 1
ATOM 1334 C C . LEU A 1 163 ? 2.298 -7.340 -4.097 1.00 98.69 163 LEU A C 1
ATOM 1336 O O . LEU A 1 163 ? 1.820 -8.465 -3.977 1.00 98.69 163 LEU A O 1
ATOM 1340 N N . LEU A 1 164 ? 3.452 -7.111 -4.715 1.00 98.31 164 LEU A N 1
ATOM 1341 C CA . LEU A 1 164 ? 4.376 -8.161 -5.132 1.00 98.31 164 LEU A CA 1
ATOM 1342 C C . LEU A 1 164 ? 5.589 -8.127 -4.218 1.00 98.31 164 LEU A C 1
ATOM 1344 O O . LEU A 1 164 ? 6.108 -7.046 -3.934 1.00 98.31 164 LEU A O 1
ATOM 1348 N N . PHE A 1 165 ? 6.082 -9.296 -3.822 1.00 98.19 165 PHE A N 1
ATOM 1349 C CA . PHE A 1 165 ? 7.334 -9.405 -3.082 1.00 98.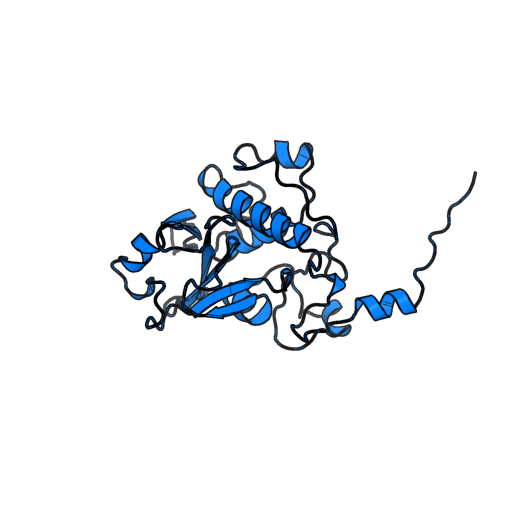19 165 PHE A CA 1
ATOM 1350 C C . PHE A 1 165 ? 8.331 -10.313 -3.798 1.00 98.19 165 PHE A C 1
ATOM 1352 O O . PHE A 1 165 ? 7.969 -11.356 -4.342 1.00 98.19 165 PHE A O 1
ATOM 1359 N N . TYR A 1 166 ? 9.602 -9.931 -3.735 1.00 97.19 166 TYR A N 1
ATOM 1360 C CA . TYR A 1 166 ? 10.734 -10.704 -4.232 1.00 97.19 166 TYR A CA 1
ATOM 1361 C C . TYR A 1 166 ? 11.771 -10.896 -3.130 1.00 97.19 166 TYR A C 1
ATOM 1363 O O . TYR A 1 166 ? 11.978 -10.004 -2.307 1.00 97.19 166 TYR A O 1
ATOM 1371 N N . LEU A 1 167 ? 12.453 -12.036 -3.128 1.00 95.00 167 LEU A N 1
ATOM 1372 C CA . LEU A 1 167 ? 13.659 -12.256 -2.347 1.00 95.00 167 LEU A CA 1
ATOM 1373 C C . LEU A 1 167 ? 14.818 -11.486 -2.989 1.00 95.00 167 LEU A C 1
ATOM 1375 O O . LEU A 1 167 ? 15.138 -11.686 -4.157 1.00 95.00 167 LEU A O 1
ATOM 1379 N N . ASN A 1 168 ? 15.490 -10.657 -2.200 1.00 86.69 168 ASN A N 1
ATOM 1380 C CA . ASN A 1 168 ? 16.674 -9.910 -2.602 1.00 86.69 168 ASN A CA 1
ATOM 1381 C C . ASN A 1 168 ? 17.887 -10.406 -1.803 1.00 86.69 168 ASN A C 1
ATOM 1383 O O . ASN A 1 168 ? 18.442 -9.705 -0.963 1.00 86.69 168 ASN A O 1
ATOM 1387 N N . ALA A 1 169 ? 18.278 -11.660 -2.045 1.00 73.94 169 ALA A N 1
ATOM 1388 C CA . ALA A 1 169 ? 19.291 -12.367 -1.252 1.00 73.94 169 ALA A CA 1
ATOM 1389 C C . ALA A 1 169 ? 20.690 -11.712 -1.256 1.00 73.94 169 ALA A C 1
ATOM 1391 O O . ALA A 1 169 ? 21.526 -12.067 -0.431 1.00 73.94 169 ALA A O 1
ATOM 1392 N N . GLY A 1 170 ? 20.953 -10.780 -2.179 1.00 73.06 170 GLY A N 1
ATOM 1393 C CA . GLY A 1 170 ? 22.220 -10.049 -2.263 1.00 73.06 170 GLY A CA 1
ATOM 1394 C C . GLY A 1 170 ? 22.320 -8.833 -1.337 1.00 73.06 170 GLY A C 1
ATOM 1395 O O . GLY A 1 170 ? 23.401 -8.265 -1.228 1.00 73.06 170 GLY A O 1
ATOM 1396 N N . ASP A 1 171 ? 21.229 -8.430 -0.678 1.00 77.62 171 ASP A N 1
ATOM 1397 C CA . ASP A 1 171 ? 21.196 -7.260 0.200 1.00 77.62 171 ASP A CA 1
ATOM 1398 C C . ASP A 1 171 ? 20.738 -7.659 1.607 1.00 77.62 171 ASP A C 1
ATOM 1400 O O . ASP A 1 171 ? 19.561 -7.913 1.865 1.00 77.62 171 ASP A O 1
ATOM 1404 N N . VAL A 1 172 ? 21.691 -7.710 2.538 1.00 73.62 172 VAL A N 1
ATOM 1405 C CA . VAL A 1 172 ? 21.431 -8.071 3.939 1.00 73.62 172 VAL A CA 1
ATOM 1406 C C . VAL A 1 172 ? 20.556 -7.049 4.668 1.00 73.62 172 VAL A C 1
ATOM 1408 O O . VAL A 1 172 ? 19.867 -7.410 5.621 1.00 73.62 172 VAL A O 1
ATOM 1411 N N . ASN A 1 173 ? 20.555 -5.789 4.223 1.00 75.56 173 ASN A N 1
ATOM 1412 C CA . ASN A 1 173 ? 19.767 -4.720 4.829 1.00 75.56 173 ASN A CA 1
ATOM 1413 C C . ASN A 1 173 ? 18.352 -4.679 4.244 1.00 75.56 173 ASN A C 1
ATOM 1415 O O . ASN A 1 173 ? 17.400 -4.339 4.944 1.00 75.56 173 ASN A O 1
ATOM 1419 N N . MET A 1 174 ? 18.193 -5.066 2.978 1.00 79.75 174 MET A N 1
ATOM 1420 C CA . MET A 1 174 ? 16.909 -5.140 2.283 1.00 79.75 174 MET A CA 1
ATOM 1421 C C . MET A 1 174 ? 16.723 -6.515 1.626 1.00 79.75 174 MET A C 1
ATOM 1423 O O . MET A 1 174 ? 16.684 -6.610 0.397 1.00 79.75 174 MET A O 1
ATOM 1427 N N . PRO A 1 175 ? 16.528 -7.585 2.423 1.00 86.94 175 PRO A N 1
ATOM 1428 C CA . PRO A 1 175 ? 16.491 -8.961 1.921 1.00 86.94 175 PRO A CA 1
ATOM 1429 C C . PRO A 1 175 ? 15.242 -9.273 1.093 1.00 86.94 175 PRO A C 1
ATOM 1431 O O . PRO A 1 175 ? 15.103 -10.376 0.568 1.00 86.94 175 PRO A O 1
ATOM 1434 N N . GLN A 1 176 ? 14.301 -8.331 0.994 1.00 92.31 176 GLN A N 1
ATOM 1435 C CA . GLN A 1 176 ? 13.125 -8.430 0.144 1.00 92.31 176 GLN A CA 1
ATOM 1436 C C . GLN A 1 176 ? 12.872 -7.107 -0.567 1.00 92.31 176 GLN A C 1
ATOM 1438 O O . GLN A 1 176 ? 13.080 -6.037 0.005 1.00 92.31 176 GLN A O 1
ATOM 1443 N N . HIS A 1 177 ? 12.381 -7.205 -1.796 1.00 94.44 177 HIS A N 1
ATOM 1444 C CA . HIS A 1 177 ? 11.942 -6.079 -2.604 1.00 94.44 177 HIS A CA 1
ATOM 1445 C C . HIS A 1 177 ? 10.428 -6.137 -2.786 1.00 94.44 177 HIS A C 1
ATOM 1447 O O . HIS A 1 177 ? 9.865 -7.225 -2.913 1.00 94.44 177 HIS A O 1
ATOM 1453 N N . SER A 1 178 ? 9.773 -4.980 -2.795 1.00 96.06 178 SER A N 1
ATOM 1454 C CA . SER A 1 178 ? 8.317 -4.875 -2.845 1.00 96.06 178 SER A CA 1
ATOM 1455 C C . SER A 1 178 ? 7.841 -3.925 -3.938 1.00 96.06 178 SER A C 1
ATOM 1457 O O . SER A 1 178 ? 8.430 -2.863 -4.133 1.00 96.06 178 SER A O 1
ATOM 1459 N N . MET A 1 179 ? 6.748 -4.285 -4.608 1.00 98.00 179 MET A N 1
ATOM 1460 C CA . MET A 1 179 ? 6.106 -3.483 -5.656 1.00 98.00 179 MET A CA 1
ATOM 1461 C C . MET A 1 179 ? 4.596 -3.393 -5.403 1.00 98.00 179 MET A C 1
ATOM 1463 O O . MET A 1 179 ? 4.032 -4.259 -4.735 1.00 98.00 179 MET A O 1
ATOM 1467 N N . ILE A 1 180 ? 3.938 -2.373 -5.955 1.00 98.69 180 ILE A N 1
ATOM 1468 C CA . ILE A 1 180 ? 2.479 -2.186 -5.904 1.00 98.69 180 ILE A CA 1
ATOM 1469 C C . ILE A 1 180 ? 1.891 -2.504 -7.279 1.00 98.69 180 ILE A C 1
ATOM 1471 O O . ILE A 1 180 ? 2.358 -1.964 -8.281 1.00 98.69 180 ILE A O 1
ATOM 1475 N N . PHE A 1 181 ? 0.852 -3.335 -7.333 1.00 98.75 181 PHE A N 1
ATOM 1476 C CA . PHE A 1 181 ? 0.117 -3.642 -8.559 1.00 98.75 181 PHE A CA 1
ATOM 1477 C C . PHE A 1 181 ? -0.884 -2.530 -8.926 1.00 98.75 181 PHE A C 1
ATOM 1479 O O . PHE A 1 181 ? -1.729 -2.150 -8.113 1.00 98.75 181 PHE A O 1
ATOM 1486 N N . LEU A 1 182 ? -0.805 -2.026 -10.162 1.00 97.94 182 LEU A N 1
ATOM 1487 C CA . LEU A 1 182 ? -1.556 -0.876 -10.695 1.00 97.94 182 LEU A CA 1
ATOM 1488 C C . LEU A 1 182 ? -2.657 -1.272 -11.702 1.00 97.94 182 LEU A C 1
ATOM 1490 O O . LEU A 1 182 ? -2.904 -0.539 -12.657 1.00 97.94 182 LEU A O 1
ATOM 1494 N N . GLY A 1 183 ? -3.281 -2.445 -11.559 1.00 94.50 183 GLY A N 1
ATOM 1495 C CA . GLY A 1 183 ? -4.290 -2.901 -12.528 1.00 94.50 183 GLY A CA 1
ATOM 1496 C C . GLY A 1 183 ? -5.573 -2.049 -12.583 1.00 94.50 183 GLY A C 1
ATOM 1497 O O . GLY A 1 183 ? -5.693 -1.008 -11.937 1.00 94.50 183 GLY A O 1
ATOM 1498 N N . ASP A 1 184 ? -6.601 -2.549 -13.273 1.00 91.25 184 ASP A N 1
ATOM 1499 C CA . ASP A 1 184 ? -7.931 -1.920 -13.323 1.00 91.25 184 ASP A CA 1
ATOM 1500 C C . ASP A 1 184 ? -8.976 -2.749 -12.560 1.00 91.25 184 ASP A C 1
ATOM 1502 O O . ASP A 1 184 ? -9.221 -3.902 -12.891 1.00 91.25 184 ASP A O 1
ATOM 1506 N N . GLN A 1 185 ? -9.646 -2.142 -11.575 1.00 86.50 185 GLN A N 1
ATOM 1507 C CA . GLN A 1 185 ? -10.691 -2.782 -10.758 1.00 86.50 185 GLN A CA 1
ATOM 1508 C C . GLN A 1 185 ? -11.907 -3.265 -11.577 1.00 86.50 185 GLN A C 1
ATOM 1510 O O . GLN A 1 185 ? -12.727 -4.028 -11.077 1.00 86.50 185 GLN A O 1
ATOM 1515 N N . ARG A 1 186 ? -12.067 -2.803 -12.824 1.00 89.12 186 ARG A N 1
ATOM 1516 C CA . ARG A 1 186 ? -13.212 -3.128 -13.694 1.00 89.12 186 ARG A CA 1
ATOM 1517 C C . ARG A 1 186 ? -13.009 -4.387 -14.533 1.00 89.12 186 ARG A C 1
ATOM 1519 O O . ARG A 1 186 ? -13.926 -4.783 -15.250 1.00 89.12 186 ARG A O 1
ATOM 1526 N N . ARG A 1 187 ? -11.823 -4.996 -14.489 1.00 94.19 187 ARG A N 1
ATOM 1527 C CA . ARG A 1 187 ? -11.505 -6.211 -15.246 1.00 94.19 187 ARG A CA 1
ATOM 1528 C C . ARG A 1 187 ? -10.539 -7.117 -14.477 1.00 94.19 187 ARG A C 1
ATOM 1530 O O . ARG A 1 187 ? -9.859 -6.643 -13.573 1.00 94.19 187 ARG A O 1
ATOM 1537 N N . PRO A 1 188 ? -10.443 -8.407 -14.841 1.00 96.38 188 PRO A N 1
ATOM 1538 C CA . PRO A 1 188 ? -9.418 -9.285 -14.292 1.00 96.38 188 PRO A CA 1
ATOM 1539 C C . PRO A 1 188 ? -7.999 -8.741 -14.513 1.00 96.38 188 PRO A C 1
ATOM 1541 O O . PRO A 1 188 ? -7.726 -8.059 -15.512 1.00 96.38 188 PRO A O 1
ATOM 1544 N N . ALA A 1 189 ? -7.103 -9.078 -13.583 1.00 97.44 189 ALA A N 1
ATOM 1545 C CA . ALA A 1 189 ? -5.682 -8.794 -13.704 1.00 97.44 189 ALA A CA 1
ATOM 1546 C C . ALA A 1 189 ? -5.078 -9.520 -14.913 1.00 97.44 189 ALA A C 1
ATOM 1548 O O . ALA A 1 189 ? -5.461 -10.636 -15.266 1.00 97.44 189 ALA A O 1
ATOM 1549 N N . SER A 1 190 ? -4.117 -8.868 -15.554 1.00 97.25 190 SER A N 1
ATOM 1550 C CA . SER A 1 190 ? -3.468 -9.333 -16.772 1.00 97.25 190 SER A CA 1
ATOM 1551 C C . SER A 1 190 ? -1.997 -8.928 -16.788 1.00 97.25 190 SER A C 1
ATOM 1553 O O . SER A 1 190 ? -1.583 -8.012 -16.080 1.00 97.25 190 SER A O 1
ATOM 1555 N N . TYR A 1 191 ? -1.201 -9.561 -17.646 1.00 95.88 191 TYR A N 1
ATOM 1556 C CA . TYR A 1 191 ? 0.207 -9.189 -17.806 1.00 95.88 191 TYR A CA 1
ATOM 1557 C C . TYR A 1 191 ? 0.418 -7.825 -18.493 1.00 95.88 191 TYR A C 1
ATOM 1559 O O . TYR A 1 191 ? 1.522 -7.288 -18.444 1.00 95.88 191 TYR A O 1
ATOM 1567 N N . GLU A 1 192 ? -0.628 -7.225 -19.072 1.00 96.75 192 GLU A N 1
ATOM 1568 C CA . GLU A 1 192 ? -0.584 -5.844 -19.580 1.00 96.75 192 GLU A CA 1
ATOM 1569 C C . GLU A 1 192 ? -0.694 -4.797 -18.463 1.00 96.75 192 GLU A C 1
ATOM 1571 O O . GLU A 1 192 ? -0.394 -3.621 -18.680 1.00 96.75 192 GLU A O 1
ATOM 1576 N N . ASP A 1 193 ? -1.107 -5.206 -17.260 1.00 98.12 193 ASP A N 1
ATOM 1577 C CA . ASP A 1 193 ? -1.138 -4.324 -16.101 1.00 98.12 193 ASP A CA 1
ATOM 1578 C C . ASP A 1 193 ? 0.271 -3.978 -15.621 1.00 98.12 193 ASP A C 1
ATOM 1580 O O . ASP A 1 193 ? 1.244 -4.708 -15.835 1.00 98.12 193 ASP A O 1
ATOM 1584 N N . ALA A 1 194 ? 0.376 -2.831 -14.957 1.00 98.25 194 ALA A N 1
ATOM 1585 C CA . ALA A 1 194 ? 1.640 -2.313 -14.472 1.00 98.25 194 ALA A CA 1
ATOM 1586 C C . ALA A 1 194 ? 1.858 -2.592 -12.988 1.00 98.25 194 ALA A C 1
ATOM 1588 O O . ALA A 1 194 ? 0.927 -2.823 -12.217 1.00 98.25 194 ALA A O 1
ATOM 1589 N N . VAL A 1 195 ? 3.115 -2.491 -12.583 1.00 98.38 195 VAL A N 1
ATOM 1590 C CA . VAL A 1 195 ? 3.515 -2.312 -11.193 1.00 98.38 195 VAL A CA 1
ATOM 1591 C C . VAL A 1 195 ? 4.307 -1.023 -11.053 1.00 98.38 195 VAL A C 1
ATOM 1593 O O . VAL A 1 195 ? 4.957 -0.578 -12.002 1.00 98.38 195 VAL A O 1
ATOM 1596 N N . ILE A 1 196 ? 4.274 -0.444 -9.859 1.00 97.81 196 ILE A N 1
ATOM 1597 C CA . ILE A 1 196 ? 5.150 0.654 -9.456 1.00 97.81 196 ILE A CA 1
ATOM 1598 C C . ILE A 1 196 ? 5.976 0.254 -8.245 1.00 97.81 196 ILE A C 1
ATOM 1600 O O . ILE A 1 196 ? 5.500 -0.442 -7.346 1.00 97.81 196 ILE A O 1
ATOM 1604 N N . TYR A 1 197 ? 7.223 0.701 -8.218 1.00 95.69 197 TYR A N 1
ATOM 1605 C CA . TYR A 1 197 ? 8.126 0.458 -7.108 1.00 95.69 197 TYR A CA 1
ATOM 1606 C C . TYR A 1 197 ? 9.225 1.512 -7.045 1.00 95.69 197 TYR A C 1
ATOM 1608 O O . TYR A 1 197 ? 9.544 2.166 -8.038 1.00 95.69 197 TYR A O 1
ATOM 1616 N N . HIS A 1 198 ? 9.822 1.649 -5.865 1.00 93.12 198 HIS A N 1
ATOM 1617 C CA . HIS A 1 198 ? 11.069 2.378 -5.677 1.00 93.12 198 HIS A CA 1
ATOM 1618 C C . HIS A 1 198 ? 12.220 1.372 -5.674 1.00 93.12 198 HIS A C 1
ATOM 1620 O O . HIS A 1 198 ? 12.145 0.367 -4.966 1.00 93.12 198 HIS A O 1
ATOM 1626 N N . THR A 1 199 ? 13.294 1.616 -6.430 1.00 89.06 199 THR A N 1
ATOM 1627 C CA . THR A 1 199 ? 14.424 0.667 -6.527 1.00 89.06 199 THR A CA 1
ATOM 1628 C C . THR A 1 199 ? 15.167 0.463 -5.205 1.00 89.06 199 THR A C 1
ATOM 1630 O O . THR A 1 199 ? 15.916 -0.502 -5.074 1.00 89.06 199 THR A O 1
ATOM 1633 N N . GLY A 1 200 ? 14.945 1.351 -4.235 1.00 84.19 200 GLY A N 1
ATOM 1634 C CA . GLY A 1 200 ? 15.758 1.466 -3.031 1.00 84.19 200 GLY A CA 1
ATOM 1635 C C . GLY A 1 200 ? 17.090 2.160 -3.318 1.00 84.19 200 GLY A C 1
ATOM 1636 O O . GLY A 1 200 ? 17.497 2.237 -4.486 1.00 84.19 200 GLY A O 1
ATOM 1637 N N . PRO A 1 201 ? 17.755 2.670 -2.272 1.00 81.25 201 PRO A N 1
ATOM 1638 C CA . PRO A 1 201 ? 19.062 3.277 -2.418 1.00 81.25 201 PRO A CA 1
ATOM 1639 C C . PRO A 1 201 ? 20.102 2.191 -2.705 1.00 81.25 201 PRO A C 1
ATOM 1641 O O . PRO A 1 201 ? 20.033 1.084 -2.169 1.00 81.25 201 PRO A O 1
ATOM 1644 N N . ARG A 1 202 ? 21.083 2.506 -3.546 1.00 73.50 202 ARG A N 1
ATOM 1645 C CA . ARG A 1 202 ? 22.257 1.663 -3.800 1.00 73.50 202 ARG A CA 1
ATOM 1646 C C . ARG A 1 202 ? 23.492 2.531 -3.715 1.00 73.50 202 ARG A C 1
ATOM 1648 O O . ARG A 1 202 ? 23.646 3.397 -4.560 1.00 73.50 202 ARG A O 1
ATOM 1655 N N . GLU A 1 203 ? 24.363 2.275 -2.743 1.00 72.31 203 GLU A N 1
ATOM 1656 C CA . GLU A 1 203 ? 25.624 3.004 -2.529 1.00 72.31 203 GLU A CA 1
ATOM 1657 C C . GLU A 1 203 ? 25.512 4.528 -2.764 1.00 72.31 203 GLU A C 1
ATOM 1659 O O . GLU A 1 203 ? 25.112 5.254 -1.857 1.00 72.31 203 GLU A O 1
ATOM 1664 N N . ALA A 1 204 ? 25.856 5.003 -3.969 1.00 72.69 204 ALA A N 1
ATOM 1665 C CA . ALA A 1 204 ? 25.877 6.411 -4.368 1.00 72.69 204 ALA A CA 1
ATOM 1666 C C . ALA A 1 204 ? 24.571 6.938 -5.003 1.00 72.69 204 ALA A C 1
ATOM 1668 O O . ALA A 1 204 ? 24.471 8.131 -5.288 1.00 72.69 204 ALA A O 1
ATOM 1669 N N . GLU A 1 205 ? 23.577 6.084 -5.241 1.00 80.00 205 GLU A N 1
ATOM 1670 C CA . GLU A 1 205 ? 22.308 6.440 -5.872 1.00 80.00 205 GLU A CA 1
ATOM 1671 C C . GLU A 1 205 ? 21.150 6.340 -4.867 1.00 80.00 205 GLU A C 1
ATOM 1673 O O . GLU A 1 205 ? 20.970 5.293 -4.238 1.00 80.00 205 GLU A O 1
ATOM 1678 N N . PRO A 1 206 ? 20.310 7.384 -4.732 1.00 80.31 206 PRO A N 1
ATOM 1679 C CA . PRO A 1 206 ? 19.183 7.384 -3.794 1.00 80.31 206 PRO A CA 1
ATOM 1680 C C . PRO A 1 206 ? 18.081 6.380 -4.167 1.00 80.31 206 PRO A C 1
ATOM 1682 O O . PRO A 1 206 ? 17.196 6.114 -3.359 1.00 80.31 206 PRO A O 1
ATOM 1685 N N . GLY A 1 207 ? 18.153 5.794 -5.363 1.00 86.44 207 GLY A N 1
ATOM 1686 C CA . GLY A 1 207 ? 17.083 5.018 -5.966 1.00 86.44 207 GLY A CA 1
ATOM 1687 C C . GLY A 1 207 ? 16.139 5.896 -6.781 1.00 86.44 207 GLY A C 1
ATOM 1688 O O . GLY A 1 207 ? 16.213 7.123 -6.748 1.00 86.44 207 GLY A O 1
ATOM 1689 N N . VAL A 1 208 ? 15.294 5.249 -7.578 1.00 90.62 208 VAL A N 1
ATOM 1690 C CA . VAL A 1 208 ? 14.307 5.918 -8.428 1.00 90.62 208 VAL A CA 1
ATOM 1691 C C . VAL A 1 208 ? 12.981 5.176 -8.390 1.00 90.62 208 VAL A C 1
ATOM 1693 O O . VAL A 1 208 ? 12.931 3.957 -8.189 1.00 90.62 208 VAL A O 1
ATOM 1696 N N . LEU A 1 209 ? 11.898 5.903 -8.647 1.00 93.69 209 LEU A N 1
ATOM 1697 C CA . LEU A 1 209 ? 10.610 5.301 -8.957 1.00 93.69 209 LEU A CA 1
ATOM 1698 C C . LEU A 1 209 ? 10.601 4.729 -10.373 1.00 93.69 209 LEU A C 1
ATOM 1700 O O . LEU A 1 209 ? 11.062 5.356 -11.327 1.00 93.69 209 LEU A O 1
ATOM 1704 N N . LYS A 1 210 ? 10.028 3.536 -10.514 1.00 95.69 210 LYS A N 1
ATOM 1705 C CA . LYS A 1 210 ? 9.797 2.883 -11.801 1.00 95.69 210 LYS A CA 1
ATOM 1706 C C . LYS A 1 210 ? 8.364 2.397 -11.893 1.00 95.69 210 LYS A C 1
ATOM 1708 O O . LYS A 1 210 ? 7.830 1.857 -10.929 1.00 95.69 210 LYS A O 1
ATOM 1713 N N . LYS A 1 211 ? 7.785 2.541 -13.084 1.00 97.56 211 LYS A N 1
ATOM 1714 C CA . LYS A 1 211 ? 6.534 1.906 -13.496 1.00 97.56 211 LYS A CA 1
ATOM 1715 C C . LYS A 1 211 ? 6.805 1.049 -14.720 1.00 97.56 211 LYS A C 1
ATOM 1717 O O . LYS A 1 211 ? 7.345 1.548 -15.704 1.00 97.56 211 LYS A O 1
ATOM 1722 N N . VAL A 1 212 ? 6.447 -0.225 -14.649 1.00 97.56 212 VAL A N 1
ATOM 1723 C CA . VAL A 1 212 ? 6.712 -1.218 -15.702 1.00 97.56 212 VAL A CA 1
ATOM 1724 C C . VAL A 1 212 ? 5.522 -2.156 -15.830 1.00 97.56 212 VAL A C 1
ATOM 1726 O O . VAL A 1 212 ? 4.831 -2.396 -14.838 1.00 97.56 212 VAL A O 1
ATOM 1729 N N . ARG A 1 213 ? 5.265 -2.695 -17.025 1.00 98.19 213 ARG A N 1
ATOM 1730 C CA . ARG A 1 213 ? 4.245 -3.740 -17.181 1.00 98.19 213 ARG A CA 1
ATOM 1731 C C . ARG A 1 213 ? 4.742 -5.048 -16.582 1.00 98.19 213 ARG A C 1
ATOM 1733 O O . ARG A 1 213 ? 5.942 -5.327 -16.601 1.00 98.19 213 ARG A O 1
ATOM 1740 N N . LEU A 1 214 ? 3.823 -5.881 -16.104 1.00 97.81 214 LEU A N 1
ATOM 1741 C CA . LEU A 1 214 ? 4.158 -7.239 -15.676 1.00 97.81 214 LEU A CA 1
ATOM 1742 C C . LEU A 1 214 ? 4.754 -8.061 -16.826 1.00 97.81 214 LEU A C 1
ATOM 1744 O O . LEU A 1 214 ? 5.668 -8.845 -16.590 1.00 97.81 214 LEU A O 1
ATOM 1748 N N . LEU A 1 215 ? 4.286 -7.854 -18.062 1.00 97.62 215 LEU A N 1
ATOM 1749 C CA . LEU A 1 215 ? 4.860 -8.479 -19.254 1.00 97.62 215 LEU A CA 1
ATOM 1750 C C . LEU A 1 215 ? 6.331 -8.088 -19.458 1.00 97.62 215 LEU A C 1
ATOM 1752 O O . LEU A 1 215 ? 7.151 -8.946 -19.768 1.00 97.62 215 LEU A O 1
ATOM 1756 N N . ASP A 1 216 ? 6.677 -6.817 -19.241 1.00 97.69 216 ASP A N 1
ATOM 1757 C CA . ASP A 1 216 ? 8.061 -6.349 -19.367 1.00 97.69 216 ASP A CA 1
ATOM 1758 C C . ASP A 1 216 ? 8.938 -6.920 -18.235 1.00 97.69 216 ASP A C 1
ATOM 1760 O O . ASP A 1 216 ? 10.100 -7.252 -18.459 1.00 97.69 216 ASP A O 1
ATOM 1764 N N . LEU A 1 217 ? 8.379 -7.104 -17.029 1.00 96.25 217 LEU A N 1
ATOM 1765 C CA . LEU A 1 217 ? 9.067 -7.791 -15.928 1.00 96.25 217 LEU A CA 1
ATOM 1766 C C . LEU A 1 217 ? 9.289 -9.278 -16.201 1.00 96.25 217 LEU A C 1
ATOM 1768 O O . LEU A 1 217 ? 10.363 -9.782 -15.896 1.00 96.25 217 LEU A O 1
ATOM 1772 N N . LEU A 1 218 ? 8.320 -9.978 -16.797 1.00 96.38 218 LEU A N 1
ATOM 1773 C CA . LEU A 1 218 ? 8.490 -11.368 -17.241 1.00 96.38 218 LEU A CA 1
ATOM 1774 C C . LEU A 1 218 ? 9.595 -11.529 -18.291 1.00 96.38 218 LEU A C 1
ATOM 1776 O O . LEU A 1 218 ? 10.159 -12.606 -18.431 1.00 96.38 218 LEU A O 1
ATOM 1780 N N . GLN A 1 219 ? 9.883 -10.475 -19.052 1.00 96.06 219 GLN A N 1
ATOM 1781 C CA . GLN A 1 219 ? 10.923 -10.465 -20.081 1.00 96.06 219 GLN A CA 1
ATOM 1782 C C . GLN A 1 219 ? 12.225 -9.823 -19.591 1.00 96.06 219 GLN A C 1
ATOM 1784 O O . GLN A 1 219 ? 13.147 -9.600 -20.379 1.00 96.06 219 GLN A O 1
ATOM 1789 N N . HIS A 1 220 ? 12.319 -9.505 -18.297 1.00 96.19 220 HIS A N 1
ATOM 1790 C CA . HIS A 1 220 ? 13.493 -8.856 -17.741 1.00 96.19 220 HIS A CA 1
ATOM 1791 C C . HIS A 1 220 ? 14.743 -9.746 -17.935 1.00 96.19 220 HIS A C 1
ATOM 1793 O O . HIS A 1 220 ? 14.656 -10.952 -17.717 1.00 96.19 220 HIS A O 1
ATOM 1799 N N . PRO A 1 221 ? 15.919 -9.205 -18.315 1.00 95.38 221 PRO A N 1
ATOM 1800 C CA . PRO A 1 221 ? 17.111 -10.031 -18.566 1.00 95.38 221 PRO A CA 1
ATOM 1801 C C . PRO A 1 221 ? 17.602 -10.826 -17.347 1.00 95.38 221 PRO A C 1
ATOM 1803 O O . PRO A 1 221 ? 18.209 -11.881 -17.491 1.00 95.38 221 PRO A O 1
ATOM 1806 N N . ASP A 1 222 ? 17.363 -10.291 -16.151 1.00 93.88 222 ASP A N 1
ATOM 1807 C CA . ASP A 1 222 ? 17.601 -10.962 -14.870 1.00 93.88 222 ASP A CA 1
ATOM 1808 C C . ASP A 1 222 ? 16.301 -11.644 -14.420 1.00 93.88 222 ASP A C 1
ATOM 1810 O O . ASP A 1 222 ? 15.345 -10.957 -14.041 1.00 93.88 222 ASP A O 1
ATOM 1814 N N . ASP A 1 223 ? 16.286 -12.977 -14.504 1.00 94.56 223 ASP A N 1
ATOM 1815 C CA . ASP A 1 223 ? 15.134 -13.863 -14.279 1.00 94.56 223 ASP A CA 1
ATOM 1816 C C . ASP A 1 223 ? 14.583 -13.817 -12.851 1.00 94.56 223 ASP A C 1
ATOM 1818 O O . ASP A 1 223 ? 13.404 -14.081 -12.608 1.00 94.56 223 ASP A O 1
ATOM 1822 N N . ARG A 1 224 ? 15.398 -13.361 -11.898 1.00 94.75 224 ARG A N 1
ATOM 1823 C CA . ARG A 1 224 ? 15.001 -13.164 -10.502 1.00 94.75 224 ARG A CA 1
ATOM 1824 C C . ARG A 1 224 ? 13.811 -12.218 -10.364 1.00 94.75 224 ARG A C 1
ATOM 1826 O O . ARG A 1 224 ? 13.059 -12.344 -9.400 1.00 94.75 224 ARG A O 1
ATOM 1833 N N . TRP A 1 225 ? 13.608 -11.319 -11.327 1.00 95.00 225 TRP A N 1
ATOM 1834 C CA . TRP A 1 225 ? 12.510 -10.348 -11.339 1.00 95.00 225 TRP A CA 1
ATOM 1835 C C . TRP A 1 225 ? 11.263 -10.807 -12.097 1.00 95.00 225 TRP A C 1
ATOM 1837 O O . TRP A 1 225 ? 10.311 -10.037 -12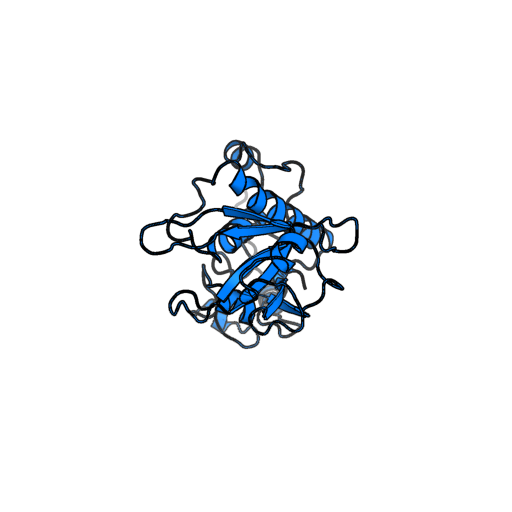.200 1.00 95.00 225 TRP A O 1
ATOM 1847 N N . HIS A 1 226 ? 11.234 -12.037 -12.616 1.00 97.25 226 HIS A N 1
ATOM 1848 C CA . HIS A 1 226 ? 10.068 -12.553 -13.333 1.00 97.25 226 HIS A CA 1
ATOM 1849 C C . HIS A 1 226 ? 8.921 -12.864 -12.353 1.00 97.25 226 HIS A C 1
ATOM 1851 O O . HIS A 1 226 ? 9.113 -13.695 -11.460 1.00 97.25 226 HIS A O 1
AT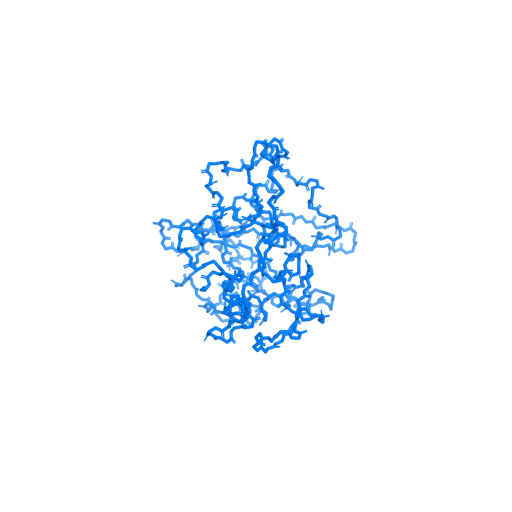OM 1857 N N . PRO A 1 227 ? 7.717 -12.274 -12.500 1.00 97.00 227 PRO A N 1
ATOM 1858 C CA . PRO A 1 227 ? 6.540 -12.616 -11.694 1.00 97.00 227 PRO A CA 1
ATOM 1859 C C . PRO A 1 227 ? 5.916 -13.942 -12.164 1.00 97.00 227 PRO A C 1
ATOM 1861 O O . PRO A 1 227 ? 4.809 -13.969 -12.709 1.00 97.00 227 PRO A O 1
ATOM 1864 N N . ALA A 1 228 ? 6.655 -15.038 -11.990 1.00 96.19 228 ALA A N 1
ATOM 1865 C CA . ALA A 1 228 ? 6.298 -16.372 -12.465 1.00 96.19 228 ALA A CA 1
ATOM 1866 C C . ALA A 1 228 ? 6.236 -17.394 -11.308 1.00 96.19 228 ALA A C 1
ATOM 1868 O O . ALA A 1 228 ? 7.074 -17.329 -10.400 1.00 96.19 228 ALA A O 1
ATOM 1869 N N . PRO A 1 229 ? 5.280 -18.345 -11.302 1.00 96.69 229 PRO A N 1
ATOM 1870 C CA . PRO A 1 229 ? 5.135 -19.337 -10.230 1.00 96.69 229 PRO A CA 1
ATOM 1871 C C . PRO A 1 229 ? 6.407 -20.138 -9.914 1.00 96.69 229 PRO A C 1
ATOM 1873 O O . PRO A 1 229 ? 6.744 -20.347 -8.743 1.00 96.69 229 PRO A O 1
ATOM 1876 N N . GLU A 1 230 ? 7.128 -20.539 -10.954 1.00 96.44 230 GLU A N 1
ATOM 1877 C CA . GLU A 1 230 ? 8.370 -21.306 -10.906 1.00 96.44 230 GLU A CA 1
ATOM 1878 C C . GLU A 1 230 ? 9.570 -20.499 -10.397 1.00 96.44 230 GLU A C 1
ATOM 1880 O O . GLU A 1 230 ? 10.548 -21.081 -9.925 1.00 96.44 230 GLU A O 1
ATOM 1885 N N . ASN A 1 231 ? 9.501 -19.164 -10.428 1.00 97.25 231 ASN A N 1
ATOM 1886 C CA . ASN A 1 231 ? 10.582 -18.322 -9.942 1.00 97.25 231 ASN A CA 1
ATOM 1887 C C . ASN A 1 231 ? 10.640 -18.362 -8.405 1.00 97.25 231 ASN A C 1
ATOM 1889 O O . ASN A 1 231 ? 9.745 -17.880 -7.703 1.00 97.25 231 ASN A O 1
ATOM 1893 N N . GLN A 1 232 ? 11.727 -18.915 -7.863 1.00 96.19 232 GLN A N 1
ATOM 1894 C CA . GLN A 1 232 ? 11.970 -18.989 -6.418 1.00 96.19 232 GLN A CA 1
ATOM 1895 C C . GLN A 1 232 ? 12.206 -17.620 -5.764 1.00 96.19 232 GLN A C 1
ATOM 1897 O O . GLN A 1 232 ? 11.935 -17.456 -4.575 1.00 96.19 232 GLN A O 1
ATOM 1902 N N . TYR A 1 233 ? 12.687 -16.636 -6.528 1.00 96.81 233 TYR A N 1
ATOM 1903 C CA . TYR A 1 233 ? 12.877 -15.273 -6.042 1.00 96.81 233 TYR A CA 1
ATOM 1904 C C . TYR A 1 233 ? 11.553 -14.525 -5.962 1.00 96.81 233 TYR A C 1
ATOM 1906 O O . TYR A 1 233 ? 11.406 -13.667 -5.098 1.00 96.81 233 TYR A O 1
ATOM 1914 N N . PHE A 1 234 ? 10.567 -14.866 -6.792 1.00 98.06 234 PHE A N 1
ATOM 1915 C CA . PHE A 1 234 ? 9.230 -14.307 -6.676 1.00 98.06 234 PHE A CA 1
ATOM 1916 C C . PHE A 1 234 ? 8.493 -14.952 -5.500 1.00 98.06 234 PHE A C 1
ATOM 1918 O O . PHE A 1 234 ? 8.124 -16.127 -5.536 1.00 98.06 234 PHE A O 1
ATOM 1925 N N . LEU A 1 235 ? 8.272 -14.176 -4.439 1.00 98.25 235 LEU A N 1
ATOM 1926 C CA . LEU A 1 235 ? 7.567 -14.632 -3.240 1.00 98.25 235 LEU A CA 1
ATOM 1927 C C . LEU A 1 235 ? 6.048 -14.644 -3.444 1.00 98.25 235 LEU A C 1
ATOM 1929 O O . LEU A 1 235 ? 5.349 -15.324 -2.699 1.00 98.25 235 LEU A O 1
ATOM 1933 N N . GLY A 1 236 ? 5.556 -13.940 -4.466 1.00 98.38 236 GLY A N 1
ATOM 1934 C CA . GLY A 1 236 ? 4.166 -13.951 -4.906 1.00 98.38 236 GLY A CA 1
ATOM 1935 C C . GLY A 1 236 ? 3.427 -12.638 -4.680 1.00 98.38 236 GLY A C 1
ATOM 1936 O O . GLY A 1 236 ? 4.027 -11.603 -4.368 1.00 98.38 236 GLY A O 1
ATOM 1937 N N . PHE A 1 237 ? 2.111 -12.713 -4.858 1.00 98.69 237 PHE A N 1
ATOM 1938 C CA . PHE A 1 237 ? 1.169 -11.623 -4.654 1.00 98.69 237 PHE A CA 1
ATOM 1939 C C . PHE A 1 237 ? 0.575 -11.670 -3.249 1.00 98.69 237 PHE A C 1
ATOM 1941 O O . PHE A 1 237 ? 0.325 -12.743 -2.694 1.00 98.69 237 PHE A O 1
ATOM 1948 N N . TYR A 1 238 ? 0.341 -10.494 -2.678 1.00 98.75 238 TYR A N 1
ATOM 1949 C CA . TYR A 1 238 ? -0.092 -10.331 -1.299 1.00 98.75 238 TYR A CA 1
ATOM 1950 C C . TYR A 1 238 ? -1.125 -9.212 -1.171 1.00 98.75 238 TYR A C 1
ATOM 1952 O O . TYR A 1 238 ? -1.004 -8.172 -1.815 1.00 98.75 238 TYR A O 1
ATOM 1960 N N . ARG A 1 239 ? -2.118 -9.397 -0.305 1.00 98.62 239 ARG A N 1
ATOM 1961 C CA . ARG A 1 239 ? -3.174 -8.418 -0.020 1.00 98.62 239 ARG A CA 1
ATOM 1962 C C . ARG A 1 239 ? -3.056 -7.894 1.393 1.00 98.62 239 ARG A C 1
ATOM 1964 O O . ARG A 1 239 ? -2.691 -8.643 2.284 1.00 98.62 239 ARG A O 1
ATOM 1971 N N . TRP A 1 240 ? -3.356 -6.621 1.604 1.00 98.56 240 TRP A N 1
ATOM 1972 C CA . TRP A 1 240 ? -3.387 -6.044 2.943 1.00 98.56 240 TRP A CA 1
ATOM 1973 C C . TRP A 1 240 ? -4.485 -6.648 3.810 1.00 98.56 240 TRP A C 1
ATOM 1975 O O . TRP A 1 240 ? -5.632 -6.674 3.382 1.00 98.56 240 TRP A O 1
ATOM 1985 N N . LYS A 1 241 ? -4.125 -6.990 5.046 1.00 98.12 241 LYS A N 1
ATOM 1986 C CA . LYS A 1 241 ? -5.040 -7.485 6.083 1.00 98.12 241 LYS A CA 1
ATOM 1987 C C . LYS A 1 241 ? -6.146 -6.503 6.459 1.00 98.12 241 LYS A C 1
ATOM 1989 O O . LYS A 1 241 ? -7.289 -6.870 6.631 1.00 98.12 241 LYS A O 1
ATOM 1994 N N . ILE A 1 242 ? -5.855 -5.201 6.383 1.00 97.94 242 ILE A N 1
ATOM 1995 C CA . ILE A 1 242 ? -6.866 -4.138 6.541 1.00 97.94 242 ILE A CA 1
ATOM 1996 C C . ILE A 1 242 ? -8.057 -4.259 5.556 1.00 97.94 242 ILE A C 1
ATOM 1998 O O . ILE A 1 242 ? -9.048 -3.547 5.711 1.00 97.94 242 ILE A O 1
ATOM 2002 N N . LEU A 1 243 ? -7.936 -5.072 4.498 1.00 97.25 243 LEU A N 1
ATOM 2003 C CA . LEU A 1 243 ? -8.953 -5.277 3.465 1.00 97.25 243 LEU A CA 1
ATOM 2004 C C . LEU A 1 243 ? -9.673 -6.622 3.574 1.00 97.25 243 LEU A C 1
ATOM 2006 O O . LEU A 1 243 ? -10.549 -6.868 2.737 1.00 97.25 243 LEU A O 1
ATOM 2010 N N . ASP A 1 244 ? -9.286 -7.466 4.527 1.00 83.19 244 ASP A N 1
ATOM 2011 C CA . ASP A 1 244 ? -9.947 -8.742 4.791 1.00 83.19 244 ASP A CA 1
ATOM 2012 C C . ASP A 1 244 ? -11.269 -8.519 5.544 1.00 83.19 244 ASP A C 1
ATOM 2014 O O . ASP A 1 244 ? -11.436 -7.470 6.220 1.00 83.19 244 ASP A O 1
#